Protein AF-A0A662AXI5-F1 (afdb_monomer)

pLDDT: mean 89.94, std 13.71, range [33.78, 98.81]

Radius of gyration: 18.68 Å; Cα contacts (8 Å, |Δi|>4): 159; chains: 1; bounding box: 48×39×50 Å

Secondary structure (DSSP, 8-state):
-------HHHHHHHHHHHTTT----HHHHHHHHHTTT-HHHHHHHHHHHHHHTSTT--HHHHHHHHHIIIIISHHHHTTSTTHHHHHHHHHHHHHHHHHH---HHHHHHHHHHHHHHHHHHTTSSS--HHHHHHHHHHHHHHHHH-HHHHHHHHHHHHHHHHHHTTSHHHHHHHHHHHHHHHHHHHHHHHHH-

Structure (mmCIF, N/CA/C/O backbone):
data_AF-A0A662AXI5-F1
#
_entry.id   AF-A0A662AXI5-F1
#
loop_
_atom_site.group_PDB
_atom_site.id
_atom_site.type_symbol
_atom_site.label_atom_id
_atom_site.label_alt_id
_atom_site.label_comp_id
_atom_site.label_asym_id
_atom_site.label_entity_id
_atom_site.label_seq_id
_atom_site.pdbx_PDB_ins_code
_atom_site.Cartn_x
_atom_site.Cartn_y
_atom_site.Cartn_z
_atom_site.occupancy
_atom_site.B_iso_or_equiv
_atom_site.auth_seq_id
_atom_site.auth_comp_id
_atom_site.auth_asym_id
_atom_site.auth_atom_id
_atom_site.pdbx_PDB_model_num
ATOM 1 N N . MET A 1 1 ? -23.409 -13.745 -30.983 1.00 33.78 1 MET A N 1
ATOM 2 C CA . MET A 1 1 ? -23.451 -12.860 -29.804 1.00 33.78 1 MET A CA 1
ATOM 3 C C . MET A 1 1 ? -24.099 -13.675 -28.702 1.00 33.78 1 MET A C 1
ATOM 5 O O . MET A 1 1 ? -25.314 -13.771 -28.669 1.00 33.78 1 MET A O 1
ATOM 9 N N . GLU A 1 2 ? -23.293 -14.410 -27.938 1.00 38.22 2 GLU A N 1
ATOM 10 C CA . GLU A 1 2 ? -23.789 -15.257 -26.848 1.00 38.22 2 GLU A CA 1
ATOM 11 C C . GLU A 1 2 ? -23.819 -14.424 -25.569 1.00 38.22 2 GLU A C 1
ATOM 13 O O . GLU A 1 2 ? -22.777 -14.070 -25.016 1.00 38.22 2 GLU A O 1
ATOM 18 N N . GLU A 1 3 ? -25.021 -14.072 -25.121 1.00 44.84 3 GLU A N 1
ATOM 19 C CA . GLU A 1 3 ? -25.231 -13.515 -23.790 1.00 44.84 3 GLU A CA 1
ATOM 20 C C . GLU A 1 3 ? -24.922 -14.604 -22.756 1.00 44.84 3 GLU A C 1
ATOM 22 O O . GLU A 1 3 ? -25.656 -15.584 -22.613 1.00 44.84 3 GLU A O 1
ATOM 27 N N . LYS A 1 4 ? -23.810 -14.449 -22.027 1.00 45.69 4 LYS A N 1
ATOM 28 C CA . LYS A 1 4 ? -23.540 -15.237 -20.820 1.00 45.69 4 LYS A CA 1
ATOM 29 C C . LYS A 1 4 ? -24.599 -14.885 -19.775 1.00 45.69 4 LYS A C 1
ATOM 31 O O . LYS A 1 4 ? -24.450 -13.913 -19.040 1.00 45.69 4 LYS A O 1
ATOM 36 N N . PHE A 1 5 ? -25.654 -15.690 -19.700 1.00 47.41 5 PHE A N 1
ATOM 37 C CA . PHE A 1 5 ? -26.595 -15.688 -18.584 1.00 47.41 5 PHE A CA 1
ATOM 38 C C . PHE A 1 5 ? -25.860 -16.106 -17.304 1.00 47.41 5 PHE A C 1
ATOM 40 O O . PHE A 1 5 ? -25.767 -17.288 -16.972 1.00 47.41 5 PHE A O 1
ATOM 47 N N . VAL A 1 6 ? -25.316 -15.134 -16.573 1.00 53.47 6 VAL A N 1
ATOM 48 C CA . VAL A 1 6 ? -24.870 -15.349 -15.195 1.00 53.47 6 VAL A CA 1
ATOM 49 C C . VAL A 1 6 ? -26.131 -15.376 -14.336 1.00 53.47 6 VAL A C 1
ATOM 51 O O . VAL A 1 6 ? -26.797 -14.365 -14.127 1.00 53.47 6 VAL A O 1
ATOM 54 N N . SER A 1 7 ? -26.538 -16.578 -13.934 1.00 65.69 7 SER A N 1
ATOM 55 C CA . SER A 1 7 ? -27.744 -16.777 -13.135 1.00 65.69 7 SER A CA 1
ATOM 56 C C . SER A 1 7 ? -27.574 -16.139 -11.754 1.00 65.69 7 SER A C 1
ATOM 58 O O . SER A 1 7 ? -26.663 -16.505 -11.014 1.00 65.69 7 SER A O 1
ATOM 60 N N . LYS A 1 8 ? -28.499 -15.254 -11.360 1.00 62.44 8 LYS A N 1
ATOM 61 C CA . LYS A 1 8 ? -28.566 -14.672 -10.003 1.00 62.44 8 LYS A CA 1
ATOM 62 C C . LYS A 1 8 ? -28.616 -15.735 -8.897 1.00 62.44 8 LYS A C 1
ATOM 64 O O . LYS A 1 8 ? -28.183 -15.483 -7.780 1.00 62.44 8 LYS A O 1
ATOM 69 N N . ALA A 1 9 ? -29.117 -16.933 -9.208 1.00 56.56 9 ALA A N 1
ATOM 70 C CA . ALA A 1 9 ? -29.112 -18.065 -8.285 1.00 56.56 9 ALA A CA 1
ATOM 71 C C . ALA A 1 9 ? -27.702 -18.650 -8.080 1.00 56.56 9 ALA A C 1
ATOM 73 O O . ALA A 1 9 ? -27.385 -19.119 -6.992 1.00 56.56 9 ALA A O 1
ATOM 74 N N . LEU A 1 10 ? -26.837 -18.595 -9.100 1.00 54.72 10 LEU A N 1
ATOM 75 C CA . LEU A 1 10 ? -25.433 -18.993 -8.987 1.00 54.72 10 LEU A CA 1
ATOM 76 C C . LEU A 1 10 ? -24.642 -17.969 -8.165 1.00 54.72 10 LEU A C 1
ATOM 78 O O . LEU A 1 10 ? -23.849 -18.364 -7.319 1.00 54.72 10 LEU A O 1
ATOM 82 N N . GLU A 1 11 ? -24.901 -16.674 -8.356 1.00 64.56 11 GLU A N 1
ATOM 83 C CA . GLU A 1 11 ? -24.311 -15.605 -7.536 1.00 64.56 11 GLU A CA 1
ATOM 84 C C . GLU A 1 11 ? -24.744 -15.703 -6.068 1.00 64.56 11 GLU A C 1
ATOM 86 O O . GLU A 1 11 ? -23.902 -15.597 -5.179 1.00 64.56 11 GLU A O 1
ATOM 91 N N . ALA A 1 12 ? -26.027 -15.975 -5.807 1.00 60.16 12 ALA A N 1
ATOM 92 C CA . ALA A 1 12 ? -26.544 -16.179 -4.454 1.00 60.16 12 ALA A CA 1
ATOM 93 C C . ALA A 1 12 ? -25.927 -17.417 -3.779 1.00 60.16 12 ALA A C 1
ATOM 95 O O . ALA A 1 12 ? -25.459 -17.324 -2.648 1.00 60.16 12 ALA A O 1
ATOM 96 N N . ASN A 1 13 ? -25.830 -18.546 -4.490 1.00 56.81 13 ASN A N 1
ATOM 97 C CA . ASN A 1 13 ? -25.201 -19.765 -3.968 1.00 56.81 13 ASN A CA 1
ATOM 98 C C . ASN A 1 13 ? -23.690 -19.594 -3.729 1.00 56.81 13 ASN A C 1
ATOM 100 O O . ASN A 1 13 ? -23.159 -20.088 -2.731 1.00 56.81 13 ASN A O 1
ATOM 104 N N . LEU A 1 14 ? -22.989 -18.883 -4.620 1.00 57.69 14 LEU A N 1
ATOM 105 C CA . LEU A 1 14 ? -21.576 -18.537 -4.441 1.00 57.69 14 LEU A CA 1
ATOM 106 C C . LEU A 1 14 ? -21.378 -17.609 -3.244 1.00 57.69 14 LEU A C 1
ATOM 108 O O . LEU A 1 14 ? -20.436 -17.817 -2.491 1.00 57.69 14 LEU A O 1
ATOM 112 N N . ALA A 1 15 ? -22.262 -16.630 -3.037 1.00 59.69 15 ALA A N 1
ATOM 113 C CA . ALA A 1 15 ? -22.234 -15.757 -1.868 1.00 59.69 15 ALA A CA 1
ATOM 114 C C . ALA A 1 15 ? -22.511 -16.526 -0.563 1.00 59.69 15 ALA A C 1
ATOM 116 O O . ALA A 1 15 ? -21.830 -16.302 0.430 1.00 59.69 15 ALA A O 1
ATOM 117 N N . GLU A 1 16 ? -23.451 -17.472 -0.556 1.00 52.44 16 GLU A N 1
ATOM 118 C CA . GLU A 1 16 ? -23.852 -18.210 0.652 1.00 52.44 16 GLU A CA 1
ATOM 119 C C . GLU A 1 16 ? -22.825 -19.280 1.084 1.00 52.44 16 GLU A C 1
ATOM 121 O O . GLU A 1 16 ? -22.672 -19.569 2.273 1.00 52.44 16 GLU A O 1
ATOM 126 N N . THR A 1 17 ? -22.053 -19.823 0.136 1.00 52.94 17 THR A N 1
ATOM 127 C CA . THR A 1 17 ? -20.929 -20.747 0.400 1.00 52.94 17 THR A CA 1
ATOM 128 C C . THR A 1 17 ? -19.576 -20.052 0.611 1.00 52.94 17 THR A C 1
ATOM 130 O O . THR A 1 17 ? -18.668 -20.670 1.164 1.00 52.94 17 THR A O 1
ATOM 133 N N . ARG A 1 18 ? -19.444 -18.764 0.252 1.00 53.94 18 ARG A N 1
ATOM 134 C CA . ARG A 1 18 ? -18.191 -17.978 0.306 1.00 53.94 18 ARG A CA 1
ATOM 135 C C . ARG A 1 18 ? -17.634 -17.762 1.717 1.00 53.94 18 ARG A C 1
ATOM 137 O O . ARG A 1 18 ? -16.427 -17.631 1.882 1.00 53.94 18 ARG A O 1
ATOM 144 N N . TYR A 1 19 ? -18.495 -17.711 2.735 1.00 53.28 19 TYR A N 1
ATOM 145 C CA . TYR A 1 19 ? -18.127 -17.182 4.058 1.00 53.28 19 TYR A CA 1
ATOM 146 C C . TYR A 1 19 ? -17.837 -18.232 5.140 1.00 53.28 19 TYR A C 1
ATOM 148 O O . TYR A 1 19 ? -17.397 -17.858 6.224 1.00 53.28 19 TYR A O 1
ATOM 156 N N . LYS A 1 20 ? -18.089 -19.528 4.907 1.00 55.19 20 LYS A N 1
ATOM 157 C CA . LYS A 1 20 ? -18.167 -20.498 6.020 1.00 55.19 20 LYS A CA 1
ATOM 158 C C . LYS A 1 20 ? -16.833 -20.926 6.648 1.00 55.19 20 LYS A C 1
ATOM 160 O O . LYS A 1 20 ? -16.881 -21.431 7.761 1.00 55.19 20 LYS A O 1
ATOM 165 N N . ASP A 1 21 ? -15.679 -20.642 6.035 1.00 66.19 21 ASP A N 1
ATOM 166 C CA . ASP A 1 21 ? -14.367 -21.080 6.558 1.00 66.19 21 ASP A CA 1
ATOM 167 C C . ASP A 1 21 ? -13.253 -20.009 6.523 1.00 66.19 21 ASP A C 1
ATOM 169 O O . ASP A 1 21 ? -12.073 -20.326 6.695 1.00 66.19 21 ASP A O 1
ATOM 173 N N . ILE A 1 22 ? -13.587 -18.727 6.323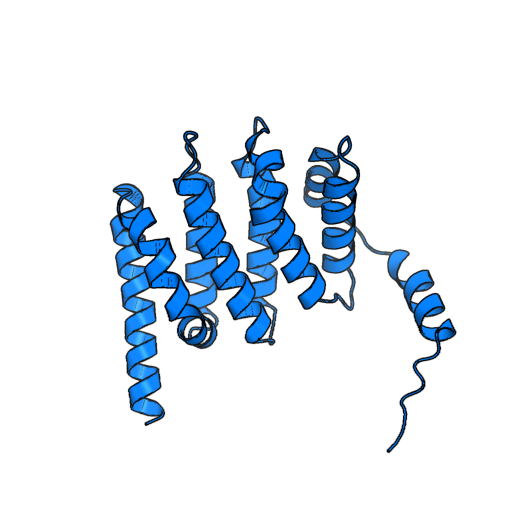 1.00 78.94 22 ILE A N 1
ATOM 174 C CA . ILE A 1 22 ? -12.576 -17.655 6.290 1.00 78.94 22 ILE A CA 1
ATOM 175 C C . ILE A 1 22 ? -12.050 -17.403 7.712 1.00 78.94 22 ILE A C 1
ATOM 177 O O . ILE A 1 22 ? -12.735 -16.825 8.557 1.00 78.94 22 ILE A O 1
ATOM 181 N N . LYS A 1 23 ? -10.812 -17.827 7.984 1.00 87.56 23 LYS A N 1
ATOM 182 C CA . LYS A 1 23 ? -10.124 -17.557 9.254 1.00 87.56 23 LYS A CA 1
ATOM 183 C C . LYS A 1 23 ? -9.411 -16.213 9.188 1.00 87.56 23 LYS A C 1
ATOM 185 O O . LYS A 1 23 ? -8.366 -16.105 8.558 1.00 87.56 23 LYS A O 1
ATOM 190 N N . ILE A 1 24 ? -9.953 -15.213 9.878 1.00 93.31 24 ILE A N 1
ATOM 191 C CA . ILE A 1 24 ? -9.325 -13.894 10.000 1.00 93.31 24 ILE A CA 1
ATOM 192 C C . ILE A 1 24 ? -8.253 -13.944 11.105 1.00 93.31 24 ILE A C 1
ATOM 194 O O . ILE A 1 24 ? -8.582 -14.266 12.251 1.00 93.31 24 ILE A O 1
ATOM 198 N N . PRO A 1 25 ? -6.980 -13.623 10.803 1.00 95.50 25 PRO A N 1
ATOM 199 C CA . PRO A 1 25 ? -5.929 -13.512 11.811 1.00 95.50 25 PRO A CA 1
ATOM 200 C C . PRO A 1 25 ? -6.265 -12.488 12.915 1.00 95.50 25 PRO A C 1
ATOM 202 O O . PRO A 1 25 ? -6.893 -11.466 12.623 1.00 95.50 25 PRO A O 1
ATOM 205 N N . PRO A 1 26 ? -5.810 -12.692 14.170 1.00 96.06 26 PRO A N 1
ATOM 206 C CA . PRO A 1 26 ? -6.111 -11.782 15.280 1.00 96.06 26 PRO A CA 1
ATOM 207 C C . PRO A 1 26 ? -5.723 -10.319 15.028 1.00 96.06 26 PRO A C 1
ATOM 209 O O . PRO A 1 26 ? -6.467 -9.422 15.414 1.00 96.06 26 PRO A O 1
ATOM 212 N N . GLU A 1 27 ? -4.600 -10.070 14.349 1.00 96.31 27 GLU A N 1
ATOM 213 C CA . GLU A 1 27 ? -4.142 -8.714 14.009 1.00 96.31 27 GLU A CA 1
ATOM 214 C C . GLU A 1 27 ? -5.120 -7.985 13.072 1.00 96.31 27 GLU A C 1
ATOM 216 O O . GLU A 1 27 ? -5.457 -6.823 13.289 1.00 96.31 27 GLU A O 1
ATOM 221 N N . HIS A 1 28 ? -5.670 -8.691 12.082 1.00 97.69 28 HIS A N 1
ATOM 222 C CA . HIS A 1 28 ? -6.660 -8.140 11.162 1.00 97.69 28 HIS A CA 1
ATOM 223 C C . HIS A 1 28 ? -7.995 -7.913 11.865 1.00 97.69 28 HIS A C 1
ATOM 225 O O . HIS A 1 28 ? -8.647 -6.891 11.658 1.00 97.69 28 HIS A O 1
ATOM 231 N N . GLN A 1 29 ? -8.381 -8.821 12.764 1.00 97.44 29 GLN A N 1
ATOM 232 C CA . GLN A 1 29 ? -9.574 -8.626 13.578 1.00 97.44 29 GLN A CA 1
ATOM 233 C C . GLN A 1 29 ? -9.437 -7.412 14.509 1.00 97.44 29 GLN A C 1
ATOM 235 O O . GLN A 1 29 ? -10.404 -6.669 14.693 1.00 97.44 29 GLN A O 1
ATOM 240 N N . ALA A 1 30 ? -8.248 -7.186 15.076 1.00 97.62 30 ALA A N 1
ATOM 241 C CA . ALA A 1 30 ? -7.953 -6.001 15.873 1.00 97.62 30 ALA A CA 1
ATOM 242 C C . ALA A 1 30 ? -8.079 -4.721 15.035 1.00 97.62 30 ALA A C 1
ATOM 244 O O . ALA A 1 30 ? -8.751 -3.788 15.473 1.00 97.62 30 ALA A O 1
ATOM 245 N N . PHE A 1 31 ? -7.547 -4.712 13.807 1.00 98.31 31 PHE A N 1
ATOM 246 C CA . PHE A 1 31 ? -7.697 -3.588 12.879 1.00 98.31 31 PHE A CA 1
ATOM 247 C C . PHE A 1 31 ? -9.168 -3.268 12.564 1.00 98.31 31 PHE A C 1
ATOM 249 O O . PHE A 1 31 ? -9.576 -2.111 12.660 1.00 98.31 31 PHE A O 1
ATOM 256 N N . ILE A 1 32 ? -9.997 -4.282 12.268 1.00 98.06 32 ILE A N 1
ATOM 257 C CA . ILE A 1 32 ? -11.448 -4.096 12.056 1.00 98.06 32 ILE A CA 1
ATOM 258 C C . ILE A 1 32 ? -12.089 -3.431 13.281 1.00 98.06 32 ILE A C 1
ATOM 260 O O . ILE A 1 32 ? -12.925 -2.535 13.157 1.00 98.06 32 ILE A O 1
ATOM 264 N N . ASN A 1 33 ? -11.698 -3.863 14.480 1.00 98.00 33 ASN A N 1
ATOM 265 C CA . ASN A 1 33 ? -12.302 -3.403 15.724 1.00 98.00 33 ASN A CA 1
ATOM 266 C C . ASN A 1 33 ? -11.973 -1.944 16.072 1.00 98.00 33 ASN A C 1
ATOM 268 O O . ASN A 1 33 ? -12.742 -1.346 16.829 1.00 98.00 33 ASN A O 1
ATOM 272 N N . LEU A 1 34 ? -10.913 -1.353 15.501 1.00 98.06 34 LEU A N 1
ATOM 273 C CA . LEU A 1 34 ? -10.573 0.064 15.702 1.00 98.06 34 LEU A CA 1
ATOM 274 C C . LEU A 1 34 ? -11.759 0.971 15.357 1.00 98.06 34 LEU A C 1
ATOM 276 O O . LEU A 1 34 ? -12.103 1.883 16.106 1.00 98.06 34 LEU A O 1
ATOM 280 N N . SER A 1 35 ? -12.446 0.673 14.256 1.00 97.81 35 SER A N 1
ATOM 281 C CA . SER A 1 35 ? -13.542 1.484 13.733 1.00 97.81 35 SER A CA 1
ATOM 282 C C . SER A 1 35 ? -14.927 1.028 14.189 1.00 97.81 35 SER A C 1
ATOM 284 O O . SER A 1 35 ? -15.914 1.547 13.684 1.00 97.81 35 SER A O 1
ATOM 286 N N . LYS A 1 36 ? -15.059 0.128 15.178 1.00 97.00 36 LYS A N 1
ATOM 287 C CA . LYS A 1 36 ? -16.33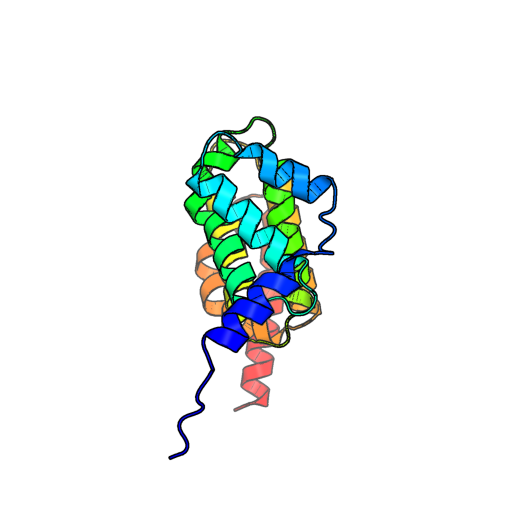8 -0.510 15.578 1.00 97.00 36 LYS A CA 1
ATOM 288 C C . LYS A 1 36 ? -17.510 0.454 15.835 1.00 97.00 36 LYS A C 1
ATOM 290 O O . LYS A 1 36 ? -18.665 0.077 15.665 1.00 97.00 36 LYS A O 1
ATOM 295 N N . LYS A 1 37 ? -17.234 1.693 16.255 1.00 97.00 37 LYS A N 1
ATOM 296 C CA . LYS A 1 37 ? -18.254 2.735 16.493 1.00 97.00 37 LYS A CA 1
ATOM 297 C C . LYS A 1 37 ? -18.682 3.495 15.223 1.00 97.00 37 LYS A C 1
ATOM 299 O O . LYS A 1 37 ? -19.676 4.211 15.256 1.00 97.00 37 LYS A O 1
ATOM 304 N N . TYR A 1 38 ? -17.962 3.330 14.116 1.00 97.44 38 TYR A N 1
ATOM 305 C CA . TYR A 1 38 ? -18.147 4.021 12.841 1.00 97.44 38 TYR A CA 1
ATOM 306 C C . TYR A 1 38 ? -18.592 3.026 11.771 1.00 97.44 38 TYR A C 1
ATOM 308 O O . TYR A 1 38 ? -17.767 2.418 11.095 1.00 97.44 38 TYR A O 1
ATOM 316 N N . TYR A 1 39 ? -19.909 2.875 11.599 1.00 97.06 39 TYR A N 1
ATOM 317 C CA . TYR A 1 39 ? -20.496 1.851 10.726 1.00 97.06 39 TYR A CA 1
ATOM 318 C C . TYR A 1 39 ? -19.866 1.794 9.322 1.00 97.06 39 TYR A C 1
ATOM 320 O O . TYR A 1 39 ? -19.501 0.716 8.867 1.00 97.06 39 TYR A O 1
ATOM 328 N N . GLY A 1 40 ? -19.698 2.940 8.650 1.00 97.94 40 GLY A N 1
ATOM 329 C CA . GLY A 1 40 ? -19.148 2.985 7.289 1.00 97.94 40 GLY A CA 1
ATOM 330 C C . GLY A 1 40 ? -17.700 2.492 7.197 1.00 97.94 40 GLY A C 1
ATOM 331 O O . GLY A 1 40 ? -17.397 1.642 6.364 1.00 97.94 40 GLY A O 1
ATOM 332 N N . ILE A 1 41 ? -16.830 2.980 8.084 1.00 98.31 41 ILE A N 1
ATOM 333 C CA . ILE A 1 41 ? -15.401 2.624 8.119 1.00 98.31 41 ILE A CA 1
ATOM 334 C C . ILE A 1 41 ? -15.229 1.172 8.578 1.00 98.31 41 ILE A C 1
ATOM 336 O O . ILE A 1 41 ? -14.447 0.418 8.005 1.00 98.31 41 ILE A O 1
ATOM 340 N N . ASN A 1 42 ? -16.002 0.747 9.580 1.00 98.62 42 ASN A N 1
ATOM 341 C CA . ASN A 1 42 ? -15.975 -0.628 10.070 1.00 98.62 42 ASN A CA 1
ATOM 342 C C . ASN A 1 42 ? -16.419 -1.624 9.012 1.00 98.62 42 ASN A C 1
ATOM 344 O O . ASN A 1 42 ? -15.730 -2.617 8.796 1.00 98.62 42 ASN A O 1
ATOM 348 N N . LYS A 1 43 ? -17.527 -1.337 8.323 1.00 98.19 43 LYS A N 1
ATOM 349 C CA . LYS A 1 43 ? -17.995 -2.170 7.220 1.00 98.19 43 LYS A CA 1
ATOM 350 C C . LYS A 1 43 ? -16.928 -2.274 6.133 1.00 98.19 43 LYS A C 1
ATOM 352 O O . LYS A 1 43 ? -16.635 -3.376 5.689 1.00 98.19 43 LYS A O 1
ATOM 357 N N . ARG A 1 44 ? -16.299 -1.155 5.763 1.00 98.50 44 ARG A N 1
ATOM 358 C CA . ARG A 1 44 ? -15.218 -1.138 4.775 1.00 98.50 44 ARG A CA 1
ATOM 359 C C . ARG A 1 44 ? -14.042 -2.027 5.175 1.00 98.50 44 ARG A C 1
ATOM 361 O O . ARG A 1 44 ? -13.640 -2.891 4.403 1.00 98.50 44 ARG A O 1
ATOM 368 N N . ALA A 1 45 ? -13.517 -1.834 6.385 1.00 98.50 45 ALA A N 1
ATOM 369 C CA . ALA A 1 45 ? -12.404 -2.622 6.907 1.00 98.50 45 ALA A CA 1
ATOM 370 C C . ALA A 1 45 ? -12.753 -4.118 6.972 1.00 98.50 45 ALA A C 1
ATOM 372 O O . ALA A 1 45 ? -11.951 -4.959 6.571 1.00 98.50 45 ALA A O 1
ATOM 373 N N . ASN A 1 46 ? -13.964 -4.441 7.431 1.00 98.12 46 ASN A N 1
ATOM 374 C CA . ASN A 1 46 ? -14.467 -5.805 7.519 1.00 98.12 46 ASN A CA 1
ATOM 375 C C . ASN A 1 46 ? -14.580 -6.470 6.141 1.00 98.12 46 ASN A C 1
ATOM 377 O O . ASN A 1 46 ? -14.001 -7.533 5.929 1.00 98.12 46 ASN A O 1
ATOM 381 N N . ASP A 1 47 ? -15.285 -5.838 5.203 1.00 97.88 47 ASP A N 1
ATOM 382 C CA . ASP A 1 47 ? -15.524 -6.388 3.867 1.00 97.88 47 ASP A CA 1
ATOM 383 C C . ASP A 1 47 ? -14.198 -6.546 3.102 1.00 97.88 47 ASP A C 1
ATOM 385 O O . ASP A 1 47 ? -13.966 -7.574 2.465 1.00 97.88 47 ASP A O 1
ATOM 389 N N . CYS A 1 48 ? -13.286 -5.576 3.240 1.00 98.50 48 CYS A N 1
ATOM 390 C CA . CYS A 1 48 ? -11.940 -5.630 2.675 1.00 98.50 48 CYS A CA 1
ATOM 391 C C . CYS A 1 48 ? -11.133 -6.826 3.201 1.00 98.50 48 CYS A C 1
ATOM 393 O O . CYS A 1 48 ? -10.552 -7.570 2.413 1.00 98.50 48 CYS A O 1
ATOM 395 N N . ILE A 1 49 ? -11.084 -7.023 4.523 1.00 98.19 49 ILE A N 1
ATOM 396 C CA . ILE A 1 49 ? -10.301 -8.104 5.139 1.00 98.19 49 ILE A CA 1
ATOM 397 C C . ILE A 1 49 ? -10.912 -9.469 4.829 1.00 98.19 49 ILE A C 1
ATOM 399 O O . ILE A 1 49 ? -10.179 -10.402 4.507 1.00 98.19 49 ILE A O 1
ATOM 403 N N . ILE A 1 50 ? -12.238 -9.600 4.881 1.00 96.50 50 ILE A N 1
ATOM 404 C CA . ILE A 1 50 ? -12.905 -10.857 4.530 1.00 96.50 50 ILE A CA 1
ATOM 405 C C . ILE A 1 50 ? -12.612 -11.229 3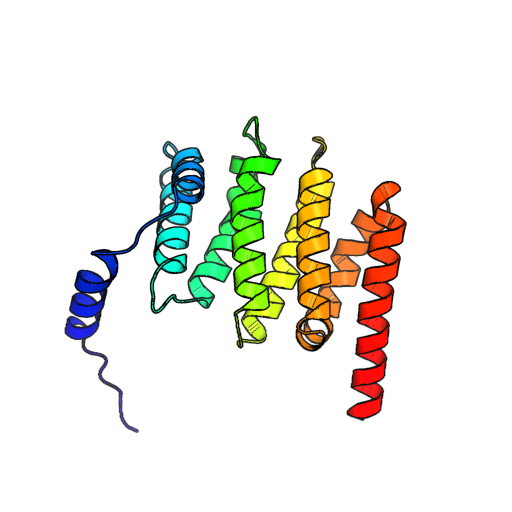.072 1.00 96.50 50 ILE A C 1
ATOM 407 O O . ILE A 1 50 ? -12.239 -12.371 2.808 1.00 96.50 50 ILE A O 1
ATOM 411 N N . GLU A 1 51 ? -12.722 -10.282 2.133 1.00 97.31 51 GLU A N 1
ATOM 412 C CA . GLU A 1 51 ? -12.410 -10.558 0.727 1.00 97.31 51 GLU A CA 1
ATOM 413 C C . GLU A 1 51 ? -10.913 -10.834 0.516 1.00 97.31 51 GLU A C 1
ATOM 415 O O . GLU A 1 51 ? -10.580 -11.683 -0.308 1.00 97.31 51 GLU A O 1
ATOM 420 N N . PHE A 1 52 ? -10.003 -10.192 1.262 1.00 97.38 52 PHE A N 1
ATOM 421 C CA . PHE A 1 52 ? -8.562 -10.481 1.196 1.00 97.38 52 PHE A CA 1
ATOM 422 C C . PHE A 1 52 ? -8.257 -11.947 1.549 1.00 97.38 52 PHE A C 1
ATOM 424 O O . PHE A 1 52 ? -7.500 -12.601 0.840 1.00 97.38 52 PHE A O 1
ATOM 431 N N . HIS A 1 53 ? -8.881 -12.488 2.603 1.00 95.69 53 HIS A N 1
ATOM 432 C CA . HIS A 1 53 ? -8.673 -13.881 3.039 1.00 95.69 53 HIS A CA 1
ATOM 433 C C . HIS A 1 53 ? -9.490 -14.912 2.252 1.00 95.69 53 HIS A C 1
ATOM 435 O O . HIS A 1 53 ? -9.380 -16.114 2.503 1.00 95.69 53 HIS A O 1
ATOM 441 N N . HIS A 1 54 ? -10.324 -14.480 1.306 1.00 92.25 54 HIS A N 1
ATOM 442 C CA . HIS A 1 54 ? -11.120 -15.399 0.507 1.00 92.25 54 HIS A CA 1
ATOM 443 C C . HIS A 1 54 ? -10.230 -16.189 -0.484 1.00 92.25 54 HIS A C 1
ATOM 445 O O . HIS A 1 54 ? -9.437 -15.577 -1.201 1.00 92.25 54 HIS A O 1
ATOM 451 N N . PRO A 1 55 ? -10.382 -17.527 -0.626 1.00 89.38 55 PRO A N 1
ATOM 452 C CA . PRO A 1 55 ? -9.543 -18.340 -1.524 1.00 89.38 55 PRO A CA 1
ATOM 453 C C . PRO A 1 55 ? -9.546 -17.885 -2.989 1.00 89.38 55 PRO A C 1
ATOM 455 O O . PRO A 1 55 ? -8.559 -18.036 -3.702 1.00 89.38 55 PRO A O 1
ATOM 458 N N . PHE A 1 56 ? -10.659 -17.299 -3.431 1.00 89.38 56 PHE A N 1
ATOM 459 C CA . PHE A 1 56 ? -10.806 -16.679 -4.748 1.00 89.3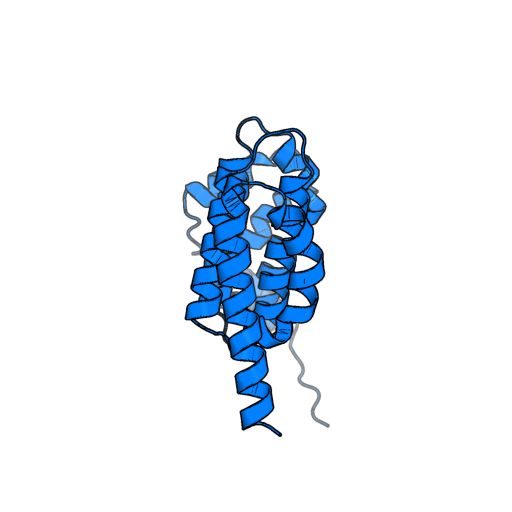8 56 PHE A CA 1
ATOM 460 C C . PHE A 1 56 ? -11.036 -15.177 -4.579 1.00 89.38 56 PHE A C 1
ATOM 462 O O . PHE A 1 56 ? -12.099 -14.662 -4.936 1.00 89.38 56 PHE A O 1
ATOM 469 N N . SER A 1 57 ? -10.097 -14.515 -3.899 1.00 92.50 57 SER A N 1
ATOM 470 C CA . SER A 1 57 ? -10.161 -13.091 -3.573 1.00 92.50 57 SER A CA 1
ATOM 471 C C . SER A 1 57 ? -10.268 -12.227 -4.829 1.00 92.50 57 SER A C 1
ATOM 473 O O . SER A 1 57 ? -9.482 -12.355 -5.775 1.00 92.50 57 SER A O 1
ATOM 475 N N . ASN A 1 58 ? -11.219 -11.297 -4.831 1.00 96.38 58 ASN A N 1
ATOM 476 C CA . ASN A 1 58 ? -11.278 -10.215 -5.797 1.00 96.38 58 ASN A CA 1
ATOM 477 C C . ASN A 1 58 ? -10.216 -9.158 -5.458 1.00 96.38 58 ASN A C 1
ATOM 479 O O . ASN A 1 58 ? -10.502 -8.146 -4.817 1.00 96.38 58 ASN A O 1
ATOM 483 N N . LYS A 1 59 ? -8.988 -9.375 -5.945 1.00 96.69 59 LYS A N 1
ATOM 484 C CA . LYS A 1 59 ? -7.842 -8.478 -5.714 1.00 96.69 59 LYS A CA 1
ATOM 485 C C . LYS A 1 59 ? -8.141 -7.020 -6.074 1.00 96.69 59 LYS A C 1
ATOM 487 O O . LYS A 1 59 ? -7.686 -6.129 -5.371 1.00 96.69 59 LYS A O 1
ATOM 492 N N . LYS A 1 60 ? -8.937 -6.766 -7.122 1.00 97.75 60 LYS A N 1
ATOM 493 C CA . LYS A 1 60 ? -9.318 -5.401 -7.513 1.00 97.75 60 LYS A CA 1
ATOM 494 C C . LYS A 1 60 ? -10.136 -4.714 -6.422 1.00 97.75 60 LYS A C 1
ATOM 496 O O . LYS A 1 60 ? -9.786 -3.610 -6.024 1.00 97.75 60 LYS A O 1
ATOM 501 N N . PHE A 1 61 ? -11.186 -5.377 -5.938 1.00 98.25 61 PHE A N 1
ATOM 502 C CA . PHE A 1 61 ? -12.010 -4.852 -4.850 1.00 98.25 61 PHE A CA 1
ATOM 503 C C . PHE A 1 61 ? -11.161 -4.575 -3.607 1.00 98.25 61 PHE A C 1
ATOM 505 O O . PHE A 1 61 ? -11.226 -3.490 -3.042 1.00 98.25 61 PHE A O 1
ATOM 512 N N . VAL A 1 62 ? -10.306 -5.525 -3.226 1.00 98.50 62 VAL A N 1
ATOM 513 C CA . VAL A 1 62 ? -9.444 -5.372 -2.051 1.00 98.50 62 VAL A CA 1
ATOM 514 C C . VAL A 1 62 ? -8.482 -4.192 -2.214 1.00 98.50 62 VAL A C 1
ATOM 516 O O . VAL A 1 62 ? -8.360 -3.378 -1.305 1.00 98.50 62 VAL A O 1
ATOM 519 N N . THR A 1 63 ? -7.838 -4.035 -3.375 1.00 98.69 63 THR A N 1
ATOM 520 C CA . THR A 1 63 ? -6.975 -2.876 -3.655 1.00 98.69 63 THR A CA 1
ATOM 521 C C . THR A 1 63 ? -7.745 -1.553 -3.577 1.00 98.69 63 THR A C 1
ATOM 523 O O . THR A 1 63 ? -7.238 -0.583 -3.010 1.00 98.69 63 THR A O 1
ATOM 526 N N . GLU A 1 64 ? -8.961 -1.494 -4.125 1.00 98.69 64 GLU A N 1
ATOM 527 C CA . GLU A 1 64 ? -9.813 -0.299 -4.080 1.00 98.69 64 GLU A CA 1
ATOM 528 C C . GLU A 1 64 ? -10.227 0.046 -2.641 1.00 98.69 64 GLU A C 1
ATOM 530 O O . GLU A 1 64 ? -10.161 1.212 -2.243 1.00 98.69 64 GLU A O 1
ATOM 535 N N . GLU A 1 65 ? -10.572 -0.952 -1.825 1.00 98.75 65 GLU A N 1
ATOM 536 C CA . GLU A 1 65 ? -10.934 -0.723 -0.427 1.00 98.75 65 GLU A CA 1
ATOM 537 C C . GLU A 1 65 ? -9.738 -0.368 0.455 1.00 98.75 65 GLU A C 1
ATOM 539 O O . GLU A 1 65 ? -9.840 0.565 1.250 1.00 98.75 65 GLU A O 1
ATOM 544 N N . LEU A 1 66 ? -8.576 -1.004 0.275 1.00 98.81 66 LEU A N 1
ATOM 545 C CA . LEU A 1 66 ? -7.346 -0.599 0.965 1.00 98.81 66 LEU A CA 1
ATOM 546 C C . LEU A 1 66 ? -6.961 0.838 0.615 1.00 98.81 66 LEU A C 1
ATOM 548 O O . LEU A 1 66 ? -6.524 1.598 1.478 1.00 98.81 66 LEU A O 1
ATOM 552 N N . ARG A 1 67 ? -7.166 1.248 -0.638 1.00 98.75 67 ARG A N 1
ATOM 553 C CA . ARG A 1 67 ? -6.966 2.637 -1.044 1.00 98.75 67 ARG A CA 1
ATOM 554 C C . ARG A 1 67 ? -7.919 3.588 -0.320 1.00 98.75 67 ARG A C 1
ATOM 556 O O . ARG A 1 67 ? -7.473 4.632 0.157 1.00 98.75 67 ARG A O 1
ATOM 563 N N . ASN A 1 68 ? -9.203 3.249 -0.236 1.00 98.69 68 ASN A N 1
ATOM 564 C CA . ASN A 1 68 ? -10.178 4.045 0.509 1.00 98.69 68 ASN A CA 1
ATOM 565 C C . ASN A 1 68 ? -9.795 4.137 1.994 1.00 98.69 68 ASN A C 1
ATOM 567 O O . ASN A 1 68 ? -9.815 5.226 2.557 1.00 98.69 68 ASN A O 1
ATOM 571 N N . ILE A 1 69 ? -9.360 3.033 2.603 1.00 98.69 69 ILE A N 1
ATOM 572 C CA . ILE A 1 69 ? -8.880 2.998 3.990 1.00 98.69 69 ILE A CA 1
ATOM 573 C C . ILE A 1 69 ? -7.698 3.960 4.185 1.00 98.69 69 ILE A C 1
ATOM 575 O O . ILE A 1 69 ? -7.733 4.813 5.069 1.00 98.69 69 ILE A O 1
ATOM 579 N N . LEU A 1 70 ? -6.671 3.860 3.335 1.00 98.62 70 LEU A N 1
ATOM 580 C CA . LEU A 1 70 ? -5.436 4.637 3.471 1.00 98.62 70 LEU A CA 1
ATOM 581 C C . LEU A 1 70 ? -5.608 6.127 3.160 1.00 98.62 70 LEU A C 1
ATOM 583 O O . LEU A 1 70 ? -4.847 6.937 3.678 1.00 98.62 70 LEU A O 1
ATOM 587 N N . LEU A 1 71 ? -6.556 6.513 2.300 1.00 98.44 71 LEU A N 1
ATOM 588 C CA . LEU A 1 71 ? -6.656 7.899 1.821 1.00 98.44 71 LEU A CA 1
ATOM 589 C C . LEU A 1 71 ? -7.964 8.597 2.179 1.00 98.44 71 LEU A C 1
ATOM 591 O O . LEU A 1 71 ? -7.938 9.773 2.544 1.00 98.44 71 LEU A O 1
ATOM 595 N N . THR A 1 72 ? -9.098 7.908 2.058 1.00 98.31 72 THR A N 1
ATOM 596 C CA . THR A 1 72 ? -10.424 8.464 2.362 1.00 98.31 72 THR A CA 1
ATOM 597 C C . THR A 1 72 ? -10.698 8.417 3.856 1.00 98.31 72 THR A C 1
ATOM 599 O O . THR 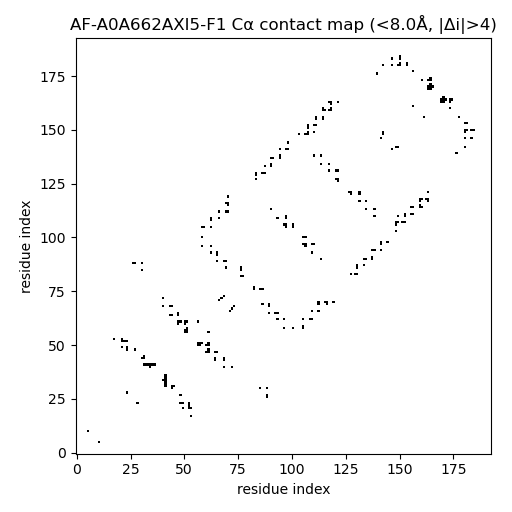A 1 72 ? -11.060 9.436 4.437 1.00 98.31 72 THR A O 1
ATOM 602 N N . ASP A 1 73 ? -10.463 7.268 4.486 1.00 98.44 73 ASP A N 1
ATOM 603 C CA . ASP A 1 73 ? -10.689 7.065 5.919 1.00 98.44 73 ASP A CA 1
ATOM 604 C C . ASP A 1 73 ? -9.461 7.465 6.759 1.00 98.44 73 ASP A C 1
ATOM 606 O O . ASP A 1 73 ? -9.470 7.329 7.978 1.00 98.44 73 ASP A O 1
ATOM 610 N N . PHE A 1 74 ? -8.420 8.020 6.130 1.00 97.75 74 PHE A N 1
ATOM 611 C CA . PHE A 1 74 ? -7.181 8.449 6.785 1.00 97.75 74 PHE A CA 1
ATOM 612 C C . PHE A 1 74 ? -7.414 9.298 8.037 1.00 97.75 74 PHE A C 1
ATOM 614 O O . PHE A 1 74 ? -6.817 9.027 9.071 1.00 97.75 74 PHE A O 1
ATOM 621 N N . TRP A 1 75 ? -8.319 10.283 7.953 1.00 96.56 75 TRP A N 1
ATOM 622 C CA . TRP A 1 75 ? -8.641 11.201 9.055 1.00 96.56 75 TRP A CA 1
ATOM 623 C C . TRP A 1 75 ? -9.097 10.470 10.322 1.00 96.56 75 TRP A C 1
ATOM 625 O O . TRP A 1 75 ? -8.916 10.968 11.428 1.00 96.56 75 TRP A O 1
ATOM 635 N N . PHE A 1 76 ? -9.729 9.304 10.163 1.00 97.81 76 PHE A N 1
ATOM 636 C CA . PHE A 1 76 ? -10.179 8.499 11.286 1.00 97.81 76 PHE A CA 1
ATOM 637 C C . PHE A 1 76 ? -8.985 7.814 11.951 1.00 97.81 76 PHE A C 1
ATOM 639 O O . PHE A 1 76 ? -8.868 7.841 13.173 1.00 97.81 76 PHE A O 1
ATOM 646 N N . TYR A 1 77 ? -8.093 7.224 11.152 1.00 97.00 77 TYR A N 1
ATOM 647 C CA . TYR A 1 77 ? -6.947 6.479 11.666 1.00 97.00 77 TYR A CA 1
ATOM 648 C C . TYR A 1 77 ? -5.862 7.382 12.254 1.00 97.00 77 TYR A C 1
ATOM 650 O O . TYR A 1 77 ? -5.241 6.985 13.235 1.00 97.00 77 TYR A O 1
ATOM 658 N N . THR A 1 78 ? -5.666 8.594 11.726 1.00 95.50 78 THR A N 1
ATOM 659 C CA . THR A 1 78 ? -4.748 9.576 12.330 1.00 95.50 78 THR A CA 1
ATOM 660 C C . THR A 1 78 ? -5.281 10.204 13.614 1.00 95.50 78 THR A C 1
ATOM 662 O O . THR A 1 78 ? -4.518 10.796 14.364 1.00 95.50 78 THR A O 1
ATOM 665 N N . GLY A 1 79 ? -6.570 10.035 13.920 1.00 94.25 79 GLY A N 1
ATOM 666 C CA . GLY A 1 79 ? -7.150 10.414 15.210 1.00 94.25 79 GLY A CA 1
ATOM 667 C C . GLY A 1 79 ? -6.972 9.370 16.321 1.00 94.25 79 GLY A C 1
ATOM 668 O O . GLY A 1 79 ? -7.539 9.547 17.398 1.00 94.25 79 GLY A O 1
ATOM 669 N N . LEU A 1 80 ? -6.269 8.261 16.062 1.00 94.75 80 LEU A N 1
ATOM 670 C CA . LEU A 1 80 ? -5.993 7.207 17.044 1.00 94.75 80 LEU A CA 1
ATOM 671 C C . LEU A 1 80 ? -4.656 7.454 17.751 1.00 94.75 80 LEU A C 1
ATOM 673 O O . LEU A 1 80 ? -3.730 7.984 17.155 1.00 94.75 80 LEU A O 1
ATOM 677 N N . ASP A 1 81 ? -4.506 6.971 18.985 1.00 91.50 81 ASP A N 1
ATOM 678 C CA . ASP A 1 81 ? -3.232 7.098 19.715 1.00 91.50 81 ASP A CA 1
ATOM 679 C C . ASP A 1 81 ? -2.097 6.271 19.077 1.00 91.50 81 ASP A C 1
ATOM 681 O O . ASP A 1 81 ? -0.921 6.592 19.226 1.00 91.50 81 ASP A O 1
ATOM 685 N N . ASN A 1 82 ? -2.438 5.200 18.354 1.00 91.19 82 ASN A N 1
ATOM 686 C CA . ASN A 1 82 ? -1.492 4.256 17.761 1.00 91.19 82 ASN A CA 1
ATOM 687 C C . ASN A 1 82 ? -1.573 4.210 16.224 1.00 91.19 82 ASN A C 1
ATOM 689 O O . ASN A 1 82 ? -1.667 3.140 15.617 1.00 91.19 82 ASN A O 1
ATOM 693 N N . VAL A 1 83 ? -1.533 5.390 15.596 1.00 94.12 83 VAL A N 1
ATOM 694 C CA . VAL A 1 83 ? -1.660 5.593 14.139 1.00 94.12 83 VAL A CA 1
ATOM 695 C C . VAL A 1 83 ? -0.762 4.657 13.322 1.00 94.12 83 VAL A C 1
ATOM 697 O O . VAL A 1 83 ? -1.258 3.935 12.454 1.00 94.12 83 VAL A O 1
ATOM 700 N N . ASP A 1 84 ? 0.545 4.643 13.607 1.00 94.94 84 ASP A N 1
ATOM 701 C CA . ASP A 1 84 ? 1.533 3.877 12.835 1.00 94.94 84 ASP A CA 1
ATOM 702 C C . ASP A 1 84 ? 1.243 2.373 12.872 1.00 94.94 84 ASP A C 1
ATOM 704 O O . ASP A 1 84 ? 1.280 1.701 11.840 1.00 94.94 84 ASP A O 1
ATOM 708 N N . GLU A 1 85 ? 0.888 1.842 14.042 1.00 94.19 85 GLU A N 1
ATOM 709 C CA . GLU A 1 85 ? 0.523 0.433 14.216 1.00 94.19 85 GLU A CA 1
ATOM 710 C C . GLU A 1 85 ? -0.761 0.093 13.454 1.00 94.19 85 GLU A C 1
ATOM 712 O O . GLU A 1 85 ? -0.821 -0.916 12.747 1.00 94.19 85 GLU A O 1
ATOM 717 N N . ALA A 1 86 ? -1.776 0.955 13.559 1.00 96.38 86 ALA A N 1
ATOM 718 C CA . ALA A 1 86 ? -3.053 0.770 12.887 1.00 96.38 86 ALA A CA 1
ATOM 719 C C . ALA A 1 86 ? -2.892 0.760 11.361 1.00 96.38 86 ALA A C 1
ATOM 721 O O . ALA A 1 86 ? -3.383 -0.148 10.690 1.00 96.38 86 ALA A O 1
ATOM 722 N N . LEU A 1 87 ? -2.182 1.743 10.803 1.00 98.06 87 LEU A N 1
ATOM 723 C CA . LEU A 1 87 ? -2.014 1.900 9.357 1.00 98.06 87 LEU A CA 1
ATOM 724 C C . LEU A 1 87 ? -0.937 0.982 8.761 1.00 98.06 87 LEU A C 1
ATOM 726 O O . LEU A 1 87 ? -0.939 0.751 7.551 1.00 98.06 87 LEU A O 1
ATOM 730 N N . THR A 1 88 ? -0.079 0.368 9.579 1.00 98.12 88 THR A N 1
ATOM 731 C CA . THR A 1 88 ? 0.834 -0.688 9.111 1.00 98.12 88 THR A CA 1
ATOM 732 C C . THR A 1 88 ? 0.070 -1.896 8.558 1.00 98.12 88 THR A C 1
ATOM 734 O O . THR A 1 88 ? 0.521 -2.509 7.591 1.00 98.12 88 THR A O 1
ATOM 737 N N . VAL A 1 89 ? -1.103 -2.230 9.112 1.00 98.31 89 VAL A N 1
ATOM 738 C CA . VAL A 1 89 ? -1.924 -3.360 8.638 1.00 98.31 89 VAL A CA 1
ATOM 739 C C . VAL A 1 89 ? -2.317 -3.208 7.160 1.00 98.31 89 VAL A C 1
ATOM 741 O O . VAL A 1 89 ? -1.924 -4.060 6.362 1.00 98.31 89 VAL A O 1
ATOM 744 N N . PRO A 1 90 ? -3.023 -2.143 6.728 1.00 98.56 90 PRO A N 1
ATOM 745 C CA . PRO A 1 90 ? -3.357 -1.969 5.316 1.00 98.56 90 PRO A CA 1
ATOM 746 C C . PRO A 1 90 ? -2.125 -1.800 4.412 1.00 98.56 90 PRO A C 1
ATOM 748 O O . PRO A 1 90 ? -2.180 -2.214 3.256 1.00 98.56 90 PRO A O 1
ATOM 751 N N . VAL A 1 91 ? -1.002 -1.265 4.911 1.00 98.62 91 VAL A N 1
ATOM 752 C CA . VAL A 1 91 ? 0.259 -1.212 4.143 1.00 98.62 91 VAL A CA 1
ATOM 753 C C . VAL A 1 91 ? 0.814 -2.613 3.871 1.00 98.62 91 VAL A C 1
ATOM 755 O O . VAL A 1 91 ? 1.205 -2.891 2.741 1.00 98.62 91 VAL A O 1
ATOM 758 N N . ARG A 1 92 ? 0.792 -3.526 4.851 1.00 98.50 92 ARG A N 1
ATOM 759 C CA . ARG A 1 92 ? 1.209 -4.926 4.647 1.00 98.50 92 ARG A CA 1
ATOM 760 C C . ARG A 1 92 ? 0.314 -5.659 3.652 1.00 98.50 92 ARG A C 1
ATOM 762 O O . ARG A 1 92 ? 0.817 -6.364 2.788 1.00 98.50 92 ARG A O 1
ATOM 769 N N . LEU A 1 93 ? -0.999 -5.430 3.709 1.00 98.50 93 LEU A N 1
ATOM 770 C CA . LEU A 1 93 ? -1.927 -6.002 2.728 1.00 98.50 93 LEU A CA 1
ATOM 771 C C . LEU A 1 93 ? -1.657 -5.464 1.309 1.00 98.50 93 LEU A C 1
ATOM 773 O O . LEU A 1 93 ? -1.781 -6.204 0.333 1.00 98.50 93 LEU A O 1
ATOM 777 N N . MET A 1 94 ? -1.250 -4.195 1.181 1.00 98.62 94 MET A N 1
ATOM 778 C CA . MET A 1 94 ? -0.784 -3.636 -0.092 1.00 98.62 94 MET A CA 1
ATOM 779 C C . MET A 1 94 ? 0.543 -4.260 -0.557 1.00 98.62 94 MET A C 1
ATOM 781 O O . MET A 1 94 ? 0.660 -4.520 -1.752 1.00 98.62 94 MET A O 1
ATOM 785 N N . ASP A 1 95 ? 1.509 -4.526 0.337 1.00 98.56 95 ASP A N 1
ATOM 786 C CA . ASP A 1 95 ? 2.758 -5.250 0.010 1.00 98.56 95 ASP A CA 1
ATOM 787 C C . ASP A 1 95 ? 2.445 -6.639 -0.564 1.00 98.56 95 ASP A C 1
ATOM 789 O O . ASP A 1 95 ? 2.880 -6.980 -1.665 1.00 98.56 95 ASP A O 1
ATOM 793 N N . ASP A 1 96 ? 1.591 -7.404 0.120 1.00 98.06 96 ASP A N 1
ATOM 794 C CA . ASP A 1 96 ? 1.183 -8.740 -0.319 1.00 98.06 96 ASP A CA 1
ATOM 795 C C . ASP A 1 96 ? 0.528 -8.713 -1.706 1.00 98.06 96 ASP A C 1
ATOM 797 O O . ASP A 1 96 ? 0.835 -9.539 -2.572 1.00 98.06 96 ASP A O 1
ATOM 801 N N . LEU A 1 97 ? -0.361 -7.749 -1.964 1.00 97.94 97 LEU A N 1
ATOM 802 C CA . LEU A 1 97 ? -1.001 -7.595 -3.273 1.00 97.94 97 LEU A CA 1
ATOM 803 C C . LEU A 1 97 ? -0.023 -7.122 -4.350 1.00 97.94 97 LEU A C 1
ATOM 805 O O . LEU A 1 97 ? -0.119 -7.576 -5.490 1.00 97.94 97 LEU A O 1
ATOM 809 N N . LEU A 1 98 ? 0.915 -6.235 -4.013 1.00 98.12 98 LEU A N 1
ATOM 810 C CA . LEU A 1 98 ? 1.921 -5.733 -4.946 1.00 98.12 98 LEU A CA 1
ATOM 811 C C . LEU A 1 98 ? 2.824 -6.865 -5.447 1.00 98.12 98 LEU A C 1
ATOM 813 O O . LEU A 1 98 ? 3.153 -6.908 -6.634 1.00 98.12 98 LEU A O 1
ATOM 817 N N . LEU A 1 99 ? 3.175 -7.794 -4.559 1.00 97.31 99 LEU A N 1
ATOM 818 C CA . LEU A 1 99 ? 4.066 -8.915 -4.855 1.00 97.31 99 LEU A CA 1
ATOM 819 C C . LEU A 1 99 ? 3.346 -10.116 -5.474 1.00 97.31 99 LEU A C 1
ATOM 821 O O . LEU A 1 99 ? 3.934 -10.822 -6.285 1.00 97.31 99 LEU A O 1
ATOM 825 N N . SER A 1 100 ? 2.084 -10.358 -5.110 1.00 94.69 100 SER A N 1
ATOM 826 C CA . SER A 1 100 ? 1.335 -11.549 -5.547 1.00 94.69 100 SER A CA 1
ATOM 827 C C . SER A 1 100 ? 0.370 -11.316 -6.713 1.00 94.69 100 SER A C 1
ATOM 829 O O . SER A 1 100 ? -0.214 -12.270 -7.231 1.00 94.69 100 SER A O 1
ATOM 831 N N . SER A 1 101 ? 0.069 -10.068 -7.077 1.00 93.75 101 SER A N 1
ATOM 832 C CA . SER A 1 101 ? -0.806 -9.768 -8.216 1.00 93.75 101 SER A CA 1
ATOM 833 C C . SER A 1 101 ? -0.046 -9.912 -9.529 1.00 93.75 101 SER A C 1
ATOM 835 O O . SER A 1 101 ? 1.048 -9.385 -9.656 1.00 93.75 101 SER A O 1
ATOM 837 N N . ASP A 1 102 ? -0.665 -10.516 -10.541 1.00 93.00 102 ASP A N 1
ATOM 838 C CA . ASP A 1 102 ? -0.144 -10.524 -11.917 1.00 93.00 102 ASP A CA 1
ATOM 839 C C . ASP A 1 102 ? -0.831 -9.473 -12.805 1.00 93.00 102 ASP A C 1
ATOM 841 O O . ASP A 1 102 ? -0.628 -9.444 -14.015 1.00 93.00 102 ASP A O 1
ATOM 845 N N . ILE A 1 103 ? -1.679 -8.617 -12.219 1.00 95.00 103 ILE A N 1
ATOM 846 C CA . ILE A 1 103 ? -2.472 -7.610 -12.937 1.00 95.00 103 ILE A CA 1
ATOM 847 C C . ILE A 1 103 ? -1.737 -6.259 -12.875 1.00 95.00 103 ILE A C 1
ATOM 849 O O . ILE A 1 103 ? -1.726 -5.637 -11.802 1.00 95.00 103 ILE A O 1
ATOM 853 N N . PRO A 1 104 ? -1.147 -5.770 -13.986 1.00 94.56 104 PRO A N 1
ATOM 854 C CA . PRO A 1 104 ? -0.327 -4.557 -13.984 1.00 94.56 104 PRO A CA 1
ATOM 855 C C . PRO A 1 104 ? -1.087 -3.312 -13.522 1.00 94.56 104 PRO A C 1
ATOM 857 O O . PRO A 1 104 ? -0.555 -2.494 -12.774 1.00 94.56 104 PRO A O 1
ATOM 860 N N . GLU A 1 105 ? -2.356 -3.171 -13.906 1.00 96.00 105 GLU A N 1
ATOM 861 C CA . GLU A 1 105 ? -3.179 -2.019 -13.534 1.00 96.00 105 GLU A CA 1
ATOM 862 C C . GLU A 1 105 ? -3.388 -1.937 -12.018 1.00 96.00 105 GLU A C 1
ATOM 864 O O . GLU A 1 105 ? -3.404 -0.839 -11.456 1.00 96.00 105 GLU A O 1
ATOM 869 N N . LEU A 1 106 ? -3.500 -3.091 -11.345 1.00 97.31 106 LEU A N 1
ATOM 870 C CA . LEU A 1 106 ? -3.595 -3.142 -9.887 1.00 97.31 106 LEU A CA 1
ATOM 871 C C . LEU A 1 106 ? -2.271 -2.754 -9.241 1.00 97.31 106 LEU A C 1
ATOM 873 O O . LEU A 1 106 ? -2.276 -1.927 -8.334 1.00 97.31 106 LEU A O 1
ATOM 877 N N . LYS A 1 107 ? -1.136 -3.261 -9.737 1.00 98.00 107 LYS A N 1
ATOM 878 C CA . LYS A 1 107 ? 0.181 -2.866 -9.213 1.00 98.00 107 LYS A CA 1
ATOM 879 C C . LYS A 1 107 ? 0.411 -1.362 -9.341 1.00 98.00 107 LYS A C 1
ATOM 881 O O . LYS A 1 107 ? 0.797 -0.719 -8.370 1.00 98.00 107 LYS A O 1
ATOM 886 N N . VAL A 1 108 ? 0.084 -0.770 -10.492 1.00 97.56 108 VAL A N 1
ATOM 887 C CA . VAL A 1 108 ? 0.170 0.686 -10.694 1.00 97.56 108 VAL A CA 1
ATOM 888 C C . VAL A 1 108 ? -0.738 1.442 -9.716 1.00 97.56 108 VAL A C 1
ATOM 890 O O . VAL A 1 108 ? -0.328 2.469 -9.171 1.00 97.56 108 VAL A O 1
ATOM 893 N N . MET A 1 109 ? -1.953 0.944 -9.457 1.00 98.00 109 MET A N 1
ATOM 894 C CA . MET A 1 109 ? -2.860 1.536 -8.467 1.00 98.00 109 MET A CA 1
ATOM 895 C C . MET A 1 109 ? -2.291 1.460 -7.045 1.00 98.00 109 MET A C 1
ATOM 897 O O . MET A 1 109 ? -2.376 2.450 -6.314 1.00 98.00 109 MET A O 1
ATOM 901 N N . ILE A 1 110 ? -1.695 0.328 -6.663 1.00 98.62 110 ILE A N 1
ATOM 902 C CA . ILE A 1 110 ? -1.062 0.130 -5.353 1.00 98.62 110 ILE A CA 1
ATOM 903 C C . ILE A 1 110 ? 0.112 1.095 -5.190 1.00 98.62 110 ILE A C 1
ATOM 905 O O . ILE A 1 110 ? 0.114 1.891 -4.255 1.00 98.62 110 ILE A O 1
ATOM 909 N N . ILE A 1 111 ? 1.050 1.109 -6.142 1.00 98.19 111 ILE A N 1
ATOM 910 C CA . ILE A 1 111 ? 2.231 1.987 -6.130 1.00 98.19 111 ILE A CA 1
ATOM 911 C C . ILE A 1 111 ? 1.810 3.454 -5.998 1.00 98.19 111 ILE A C 1
ATOM 913 O O . ILE A 1 111 ? 2.302 4.184 -5.138 1.00 98.19 111 ILE A O 1
ATOM 917 N N . ARG A 1 112 ? 0.842 3.887 -6.813 1.00 97.50 112 ARG A N 1
ATOM 918 C CA . ARG A 1 112 ? 0.294 5.243 -6.738 1.00 97.50 112 ARG A CA 1
ATOM 919 C C . ARG A 1 112 ? -0.324 5.534 -5.371 1.00 97.50 112 ARG A C 1
ATOM 921 O O . ARG A 1 112 ? -0.135 6.627 -4.845 1.00 97.50 112 ARG A O 1
ATOM 928 N N . THR A 1 113 ? -1.084 4.591 -4.821 1.00 98.44 113 THR A N 1
ATOM 929 C CA . THR A 1 113 ? -1.736 4.752 -3.517 1.00 98.44 113 THR A CA 1
ATOM 930 C C . THR A 1 113 ? -0.709 4.895 -2.406 1.00 98.44 113 THR A C 1
ATOM 932 O O . THR A 1 113 ? -0.854 5.792 -1.585 1.00 98.44 113 THR A O 1
ATOM 935 N N . LEU A 1 114 ? 0.350 4.085 -2.420 1.00 98.12 114 LEU A N 1
ATOM 936 C CA . LEU A 1 114 ? 1.443 4.182 -1.458 1.00 98.12 114 LEU A CA 1
ATOM 937 C C . LEU A 1 114 ? 2.159 5.536 -1.559 1.00 98.12 114 LEU A C 1
A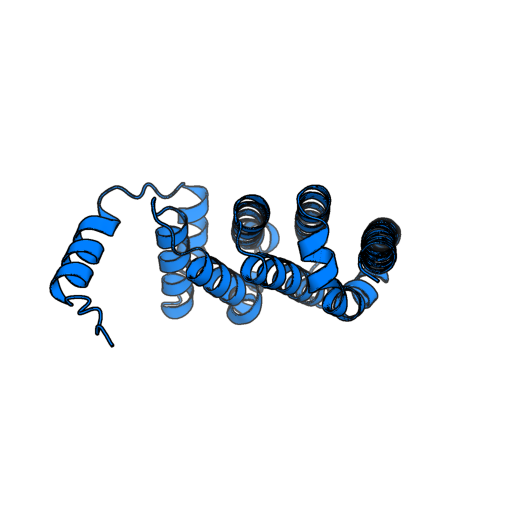TOM 939 O O . LEU A 1 114 ? 2.363 6.169 -0.533 1.00 98.12 114 LEU A O 1
ATOM 943 N N . PHE A 1 115 ? 2.433 6.052 -2.764 1.00 96.06 115 PHE A N 1
ATOM 944 C CA . PHE A 1 115 ? 2.995 7.403 -2.916 1.00 96.06 115 PHE A CA 1
ATOM 945 C C . PHE A 1 115 ? 2.085 8.510 -2.377 1.00 96.06 115 PHE A C 1
ATOM 947 O O . PHE A 1 115 ? 2.549 9.406 -1.673 1.00 96.06 115 PHE A O 1
ATOM 954 N N . GLU A 1 116 ? 0.792 8.461 -2.705 1.00 96.88 116 GLU A N 1
ATOM 955 C CA . GLU A 1 116 ? -0.193 9.419 -2.193 1.00 96.88 116 GLU A CA 1
ATOM 956 C C . GLU A 1 116 ? -0.301 9.353 -0.666 1.00 96.88 116 GLU A C 1
ATOM 958 O O . GLU A 1 116 ? -0.412 10.387 -0.008 1.00 96.88 116 GLU A O 1
ATOM 963 N N . PHE A 1 117 ? -0.233 8.146 -0.108 1.00 97.50 117 PHE A N 1
ATOM 964 C CA . PHE A 1 117 ? -0.296 7.903 1.324 1.00 97.50 117 PHE A CA 1
ATOM 965 C C . PHE A 1 117 ? 0.946 8.428 2.048 1.00 97.50 117 PHE A C 1
ATOM 967 O O . PHE A 1 117 ? 0.800 9.164 3.019 1.00 97.50 117 PHE A O 1
ATOM 974 N N . THR A 1 118 ? 2.156 8.154 1.543 1.00 94.81 118 THR A N 1
ATOM 975 C CA . THR A 1 118 ? 3.395 8.707 2.115 1.00 94.81 118 THR A CA 1
ATOM 976 C C . THR A 1 118 ? 3.387 10.231 2.099 1.00 94.81 118 THR A C 1
ATOM 978 O O . THR A 1 118 ? 3.761 10.855 3.086 1.00 94.81 118 THR A O 1
ATOM 981 N N . PHE A 1 119 ? 2.912 10.840 1.009 1.00 93.56 119 PHE A N 1
ATOM 982 C CA . PHE A 1 119 ? 2.774 12.292 0.932 1.00 93.56 119 PHE A CA 1
ATOM 983 C C . PHE A 1 119 ? 1.815 12.830 2.004 1.00 93.56 119 PHE A C 1
ATOM 985 O O . PHE A 1 119 ? 2.119 13.824 2.666 1.00 93.56 119 PHE A O 1
ATOM 992 N N . LYS A 1 120 ? 0.677 12.156 2.208 1.00 94.69 120 LYS A N 1
ATOM 993 C CA . LYS A 1 120 ? -0.304 12.539 3.225 1.00 94.69 120 LYS A CA 1
ATOM 994 C C . LYS A 1 120 ? 0.276 12.430 4.638 1.00 94.69 120 LYS A C 1
ATOM 996 O O . LYS A 1 120 ? 0.177 13.397 5.375 1.00 94.69 120 LYS A O 1
ATOM 1001 N N . LEU A 1 121 ? 0.961 11.327 4.958 1.00 94.06 121 LEU A N 1
ATOM 1002 C CA . LEU A 1 121 ? 1.668 11.150 6.233 1.00 94.06 121 LEU A CA 1
ATOM 1003 C C . LEU A 1 121 ? 2.707 12.249 6.477 1.00 94.06 121 LEU A C 1
ATOM 1005 O O . LEU A 1 121 ? 2.735 12.825 7.553 1.00 94.06 121 LEU A O 1
ATOM 1009 N N . SER A 1 122 ? 3.518 12.588 5.468 1.00 91.06 122 SER A N 1
ATOM 1010 C CA . SER A 1 122 ? 4.537 13.645 5.594 1.00 91.06 122 SER A CA 1
ATOM 1011 C C . SER A 1 122 ? 3.964 15.056 5.771 1.00 91.06 122 SER A C 1
ATOM 1013 O O . SER A 1 122 ? 4.714 15.987 6.045 1.00 91.06 122 SER A O 1
ATOM 1015 N N . SER A 1 123 ? 2.656 15.227 5.556 1.00 90.88 123 SER A N 1
ATOM 1016 C CA . SER A 1 123 ? 1.960 16.508 5.713 1.00 90.88 123 SER A CA 1
ATOM 1017 C C . SER A 1 123 ? 1.274 16.653 7.075 1.00 90.88 123 SER A C 1
ATOM 1019 O O . SER A 1 123 ? 0.737 17.724 7.352 1.00 90.88 123 SER A O 1
ATOM 1021 N N . GLU A 1 124 ? 1.245 15.598 7.893 1.00 91.81 124 GLU A N 1
ATOM 1022 C CA . GLU A 1 124 ? 0.699 15.657 9.249 1.00 91.81 124 GLU A CA 1
ATOM 1023 C C . GLU A 1 124 ? 1.705 16.306 10.211 1.00 91.81 124 GLU A C 1
ATOM 1025 O O . GLU A 1 124 ? 2.915 16.263 9.999 1.00 91.81 124 GLU A O 1
ATOM 1030 N N . GLU A 1 125 ? 1.202 16.911 11.289 1.00 89.06 125 GLU A N 1
ATOM 1031 C CA . GLU A 1 125 ? 2.058 17.482 12.341 1.00 89.06 125 GLU A CA 1
ATOM 1032 C C . GLU A 1 125 ? 2.721 16.395 13.202 1.00 89.06 125 GLU A C 1
ATOM 1034 O O . GLU A 1 125 ? 3.790 16.615 13.774 1.00 89.06 125 GLU A O 1
ATOM 1039 N N . GLN A 1 126 ? 2.079 15.228 13.311 1.00 90.19 126 GLN A N 1
ATOM 1040 C CA . GLN A 1 126 ? 2.604 14.081 14.040 1.00 90.19 126 GLN A CA 1
ATOM 1041 C C . GLN A 1 126 ? 3.704 13.381 13.233 1.00 90.19 126 GLN A C 1
ATOM 1043 O O . GLN A 1 126 ? 3.597 13.191 12.023 1.00 90.19 126 GLN A O 1
ATOM 1048 N N . ASP A 1 127 ? 4.756 12.952 13.931 1.00 90.69 127 ASP A N 1
ATOM 1049 C CA . ASP A 1 127 ? 5.821 12.156 13.332 1.00 90.69 127 ASP A CA 1
ATOM 1050 C C . ASP A 1 127 ? 5.328 10.736 13.000 1.00 90.69 127 ASP A C 1
ATOM 1052 O O . ASP A 1 127 ? 4.951 9.968 13.888 1.00 90.69 127 ASP A O 1
ATOM 1056 N N . HIS A 1 128 ? 5.374 10.401 11.710 1.00 93.19 128 HIS A N 1
ATOM 1057 C CA . HIS A 1 128 ? 5.035 9.092 11.147 1.00 93.19 128 HIS A CA 1
ATOM 1058 C C . HIS A 1 128 ? 6.226 8.450 10.418 1.00 93.19 128 HIS A C 1
ATOM 1060 O O . HIS A 1 128 ? 6.048 7.637 9.504 1.00 93.19 128 HIS A O 1
ATOM 1066 N N . SER A 1 129 ? 7.459 8.823 10.776 1.00 90.06 129 SER A N 1
ATOM 1067 C CA . SER A 1 129 ? 8.679 8.368 10.096 1.00 90.06 129 SER A CA 1
ATOM 1068 C C . SER A 1 129 ? 8.780 6.841 10.022 1.00 90.06 129 SER A C 1
ATOM 1070 O O . SER A 1 129 ? 9.134 6.296 8.975 1.00 90.06 129 SER A O 1
ATOM 1072 N N . THR A 1 130 ? 8.399 6.121 11.084 1.00 92.12 130 THR A N 1
ATOM 1073 C CA . THR A 1 130 ? 8.406 4.643 11.112 1.00 92.12 130 THR A CA 1
ATOM 1074 C C . THR A 1 130 ? 7.477 4.042 10.055 1.00 92.12 130 THR A C 1
ATOM 1076 O O . THR A 1 130 ? 7.868 3.142 9.299 1.00 92.12 130 THR A O 1
ATOM 1079 N N . LEU A 1 131 ? 6.249 4.551 9.956 1.00 95.62 131 LEU A N 1
ATOM 1080 C CA . LEU A 1 131 ? 5.306 4.116 8.934 1.00 95.62 131 LEU A CA 1
ATOM 1081 C C . LEU A 1 131 ? 5.763 4.520 7.524 1.00 95.62 131 LEU A C 1
ATOM 1083 O O . LEU A 1 131 ? 5.678 3.708 6.600 1.00 95.62 131 LEU A O 1
ATOM 1087 N N . ILE A 1 132 ? 6.319 5.722 7.349 1.00 94.44 132 ILE A N 1
ATOM 1088 C CA . ILE A 1 132 ? 6.886 6.171 6.068 1.00 94.44 132 ILE A CA 1
ATOM 1089 C C . ILE A 1 132 ? 8.014 5.233 5.613 1.00 94.44 132 ILE A C 1
ATOM 1091 O O . ILE A 1 132 ? 8.014 4.795 4.461 1.00 94.44 132 ILE A O 1
ATOM 1095 N N . HIS A 1 133 ? 8.926 4.849 6.510 1.00 93.00 133 HIS A N 1
ATOM 1096 C CA . HIS A 1 133 ? 9.964 3.857 6.220 1.00 93.00 133 HIS A CA 1
ATOM 1097 C C . HIS A 1 133 ? 9.373 2.508 5.798 1.00 93.00 133 HIS A C 1
ATOM 1099 O O . HIS A 1 133 ? 9.856 1.891 4.849 1.00 93.00 133 HIS A O 1
ATOM 1105 N N . THR A 1 134 ? 8.301 2.065 6.455 1.00 96.12 134 THR A N 1
ATOM 1106 C CA . THR A 1 134 ? 7.603 0.818 6.103 1.00 96.12 134 THR A CA 1
ATOM 1107 C C . THR A 1 134 ? 7.032 0.875 4.683 1.00 96.12 134 THR A C 1
ATOM 1109 O O . THR A 1 134 ? 7.186 -0.073 3.906 1.00 96.12 134 THR A O 1
ATOM 1112 N N . VAL A 1 135 ? 6.435 2.007 4.301 1.00 97.19 135 VAL A N 1
ATOM 1113 C CA . VAL A 1 135 ? 5.914 2.220 2.943 1.00 97.19 135 VAL A CA 1
ATOM 1114 C C . VAL A 1 135 ? 7.045 2.269 1.911 1.00 97.19 135 VAL A C 1
ATOM 1116 O O . VAL A 1 135 ? 6.940 1.637 0.860 1.00 97.19 135 VAL A O 1
ATOM 1119 N N . LEU A 1 136 ? 8.149 2.963 2.201 1.00 95.00 136 LEU A N 1
ATOM 1120 C CA . LEU A 1 136 ? 9.307 3.017 1.302 1.00 95.00 136 LEU A CA 1
ATOM 1121 C C . LEU A 1 136 ? 9.928 1.633 1.088 1.00 95.00 136 LEU A C 1
ATOM 1123 O O . LEU A 1 136 ? 10.215 1.273 -0.050 1.00 95.00 136 LEU A O 1
ATOM 1127 N N . ASN A 1 137 ? 10.063 0.825 2.141 1.00 95.94 137 ASN A N 1
ATOM 1128 C CA . ASN A 1 137 ? 10.559 -0.547 2.023 1.00 95.94 137 ASN A CA 1
ATOM 1129 C C . ASN A 1 137 ? 9.636 -1.419 1.159 1.00 95.94 137 ASN A C 1
ATOM 1131 O O . ASN A 1 137 ? 10.122 -2.182 0.327 1.00 95.94 137 ASN A O 1
ATOM 1135 N N . THR A 1 138 ? 8.316 -1.261 1.303 1.00 97.75 138 THR A N 1
ATOM 1136 C CA . THR A 1 138 ? 7.311 -1.931 0.455 1.00 97.75 138 THR A CA 1
ATOM 1137 C C . THR A 1 138 ? 7.497 -1.563 -1.021 1.00 97.75 138 THR A C 1
ATOM 1139 O O . THR A 1 138 ? 7.514 -2.426 -1.897 1.00 97.75 138 THR A O 1
ATOM 1142 N N . LEU A 1 139 ? 7.697 -0.274 -1.314 1.00 97.38 139 LEU A N 1
ATOM 1143 C CA . LEU A 1 139 ? 7.924 0.221 -2.674 1.00 97.38 139 LEU A CA 1
ATOM 1144 C C . LEU A 1 139 ? 9.246 -0.282 -3.269 1.00 97.38 139 LEU A C 1
ATOM 1146 O O . LEU A 1 139 ? 9.268 -0.694 -4.425 1.00 97.38 139 LEU A O 1
ATOM 1150 N N . ILE A 1 140 ? 10.330 -0.275 -2.491 1.00 96.75 140 ILE A N 1
ATOM 1151 C CA . ILE A 1 140 ? 11.648 -0.757 -2.930 1.00 96.75 140 ILE A CA 1
ATOM 1152 C C . ILE A 1 140 ? 11.589 -2.255 -3.246 1.00 96.75 140 ILE A C 1
ATOM 1154 O O . ILE A 1 140 ? 11.960 -2.661 -4.344 1.00 96.75 140 ILE A O 1
ATOM 1158 N N . LYS A 1 141 ? 11.031 -3.063 -2.339 1.00 97.62 141 LYS A N 1
ATOM 1159 C CA . LYS A 1 141 ? 10.836 -4.507 -2.535 1.00 97.62 141 LYS A CA 1
ATOM 1160 C C . LYS A 1 141 ? 9.957 -4.805 -3.752 1.00 97.62 141 LYS A C 1
ATOM 1162 O O . LYS A 1 141 ? 10.260 -5.690 -4.549 1.00 97.62 141 LYS A O 1
ATOM 1167 N N . GLY A 1 142 ? 8.874 -4.045 -3.926 1.00 97.50 142 GLY A N 1
ATOM 1168 C CA . GLY A 1 142 ? 8.014 -4.153 -5.101 1.00 97.50 142 GLY A CA 1
ATOM 1169 C C . GLY A 1 142 ? 8.759 -3.845 -6.402 1.00 97.50 142 GLY A C 1
ATOM 1170 O O . GLY A 1 142 ? 8.549 -4.533 -7.399 1.00 97.50 142 GLY A O 1
ATOM 1171 N N . PHE A 1 143 ? 9.638 -2.841 -6.395 1.00 97.38 143 PHE A N 1
ATOM 1172 C CA . PHE A 1 143 ? 10.443 -2.477 -7.559 1.00 97.38 143 PHE A CA 1
ATOM 1173 C C . PHE A 1 143 ? 11.455 -3.562 -7.912 1.00 97.38 143 PHE A C 1
ATOM 1175 O O . PHE A 1 143 ? 11.549 -3.930 -9.076 1.00 97.38 143 PHE A O 1
ATOM 1182 N N . GLU A 1 144 ? 12.149 -4.120 -6.920 1.00 96.44 144 GLU A N 1
ATOM 1183 C CA . GLU A 1 144 ? 13.065 -5.249 -7.117 1.00 96.44 144 GLU A CA 1
ATOM 1184 C C . GLU A 1 144 ? 12.350 -6.474 -7.710 1.00 96.44 144 GLU A C 1
ATOM 1186 O O . GLU A 1 144 ? 12.922 -7.193 -8.528 1.00 96.44 144 GLU A O 1
ATOM 1191 N N . SER A 1 145 ? 11.087 -6.699 -7.333 1.00 96.44 145 SER A N 1
ATOM 1192 C CA . SER A 1 145 ? 10.283 -7.812 -7.843 1.00 96.44 145 SER A CA 1
ATOM 1193 C C . SER A 1 145 ? 9.712 -7.580 -9.245 1.00 96.44 145 SER A C 1
ATOM 1195 O O . SER A 1 145 ? 9.562 -8.541 -9.999 1.00 96.44 145 SER A O 1
ATOM 1197 N N . ASP A 1 146 ? 9.300 -6.356 -9.576 1.00 96.38 146 ASP A N 1
ATOM 1198 C CA . ASP A 1 146 ? 8.663 -6.025 -10.855 1.00 96.38 146 ASP A CA 1
ATOM 1199 C C . ASP A 1 146 ? 8.932 -4.563 -11.261 1.00 96.38 146 ASP A C 1
ATOM 1201 O O . ASP A 1 146 ? 8.067 -3.689 -11.102 1.00 96.38 146 ASP A O 1
ATOM 1205 N N . PRO A 1 147 ? 10.110 -4.282 -11.850 1.00 95.75 147 PRO A N 1
ATOM 1206 C CA . PRO A 1 147 ? 10.472 -2.939 -12.296 1.00 95.75 147 PRO A CA 1
ATOM 1207 C C . PRO A 1 147 ? 9.473 -2.339 -13.294 1.00 95.75 147 PRO A C 1
ATOM 1209 O O . PRO A 1 147 ? 9.232 -1.128 -13.299 1.00 95.75 147 PRO A O 1
ATOM 1212 N N . ARG A 1 148 ? 8.830 -3.178 -14.120 1.00 94.56 148 ARG A N 1
ATOM 1213 C CA . ARG A 1 148 ? 7.915 -2.736 -15.182 1.00 94.56 148 ARG A CA 1
ATOM 1214 C C . ARG A 1 148 ? 6.704 -1.996 -14.622 1.00 94.56 148 ARG A C 1
ATOM 1216 O O . ARG A 1 148 ? 6.295 -0.977 -15.181 1.00 94.56 148 ARG A O 1
ATOM 1223 N N . SER A 1 149 ? 6.160 -2.451 -13.498 1.00 96.00 149 SER A N 1
ATOM 1224 C CA . SER A 1 149 ? 5.042 -1.770 -12.835 1.00 96.00 149 SER A CA 1
ATOM 1225 C C . SER A 1 149 ? 5.417 -0.371 -12.327 1.00 96.00 149 SER A C 1
ATOM 1227 O O . SER A 1 149 ? 4.598 0.550 -12.374 1.00 96.00 149 SER A O 1
ATOM 1229 N N . PHE A 1 150 ? 6.671 -0.166 -11.921 1.00 96.00 150 PHE A N 1
ATOM 1230 C CA . PHE A 1 150 ? 7.178 1.138 -11.480 1.00 96.00 150 PHE A CA 1
ATOM 1231 C C . PHE A 1 150 ? 7.490 2.067 -12.649 1.00 96.00 150 PHE A C 1
ATOM 1233 O O . PHE A 1 150 ? 7.235 3.265 -12.550 1.00 96.00 150 PHE A O 1
ATOM 1240 N N . ILE A 1 151 ? 7.939 1.531 -13.787 1.00 94.31 151 ILE A N 1
ATOM 1241 C CA . ILE A 1 151 ? 8.038 2.279 -15.049 1.00 94.31 151 ILE A CA 1
ATOM 1242 C C . ILE A 1 151 ? 6.665 2.858 -15.418 1.00 94.31 151 ILE A C 1
ATOM 1244 O O . ILE A 1 151 ? 6.536 4.063 -15.635 1.00 94.31 151 ILE A O 1
ATOM 1248 N N . MET A 1 152 ? 5.612 2.035 -15.384 1.00 93.94 152 MET A N 1
ATOM 1249 C CA . MET A 1 152 ? 4.236 2.469 -15.671 1.00 93.94 152 MET A CA 1
ATOM 1250 C C . MET A 1 152 ? 3.696 3.494 -14.656 1.00 93.94 152 MET A C 1
ATOM 1252 O O . MET A 1 152 ? 2.884 4.358 -15.006 1.00 93.94 152 MET A O 1
ATOM 1256 N N . ALA A 1 153 ? 4.149 3.424 -13.402 1.00 94.38 153 ALA A N 1
ATOM 1257 C CA . ALA A 1 153 ? 3.754 4.334 -12.328 1.00 94.38 153 ALA A CA 1
ATOM 1258 C C . ALA A 1 153 ? 4.668 5.570 -12.172 1.00 94.38 153 ALA A C 1
ATOM 1260 O O . ALA A 1 153 ? 4.340 6.473 -11.397 1.00 94.38 153 ALA A O 1
ATOM 1261 N N . SER A 1 154 ? 5.778 5.658 -12.912 1.00 91.62 154 SER A N 1
ATOM 1262 C CA . SER A 1 154 ? 6.856 6.648 -12.720 1.00 91.62 154 SER A CA 1
ATOM 1263 C C . SER A 1 154 ? 6.377 8.104 -12.756 1.00 91.62 154 SER A C 1
ATOM 1265 O O . SER A 1 154 ? 6.858 8.947 -11.997 1.00 91.62 154 SER A O 1
ATOM 1267 N N . LYS A 1 155 ? 5.340 8.403 -13.550 1.00 88.44 155 LYS A N 1
ATOM 1268 C CA . LYS A 1 155 ? 4.715 9.737 -13.609 1.00 88.44 155 LYS A CA 1
ATOM 1269 C C . LYS A 1 155 ? 4.188 10.234 -12.257 1.00 88.44 155 LYS A C 1
ATOM 1271 O O . LYS A 1 155 ? 4.105 11.442 -12.042 1.00 88.44 155 LYS A O 1
ATOM 1276 N N . TYR A 1 156 ? 3.819 9.326 -11.350 1.00 90.19 156 TYR A N 1
ATOM 1277 C CA . TYR A 1 156 ? 3.345 9.667 -10.008 1.00 90.19 156 TYR A CA 1
ATOM 1278 C C . TYR A 1 156 ? 4.506 9.913 -9.035 1.00 90.19 156 TYR A C 1
ATOM 1280 O O . TYR A 1 156 ? 4.369 10.750 -8.146 1.00 90.19 156 TYR A O 1
ATOM 1288 N N . MET A 1 157 ? 5.660 9.263 -9.231 1.00 86.31 157 MET A N 1
ATOM 1289 C CA . MET A 1 157 ? 6.821 9.381 -8.336 1.00 86.31 157 MET A CA 1
ATOM 1290 C C . MET A 1 157 ? 7.283 10.820 -8.182 1.00 86.31 157 MET A C 1
ATOM 1292 O O . MET A 1 157 ? 7.377 11.318 -7.064 1.00 86.31 157 MET A O 1
ATOM 1296 N N . LYS A 1 158 ? 7.511 11.516 -9.305 1.00 81.31 158 LYS A N 1
ATOM 1297 C CA . LYS A 1 158 ? 8.006 12.899 -9.288 1.00 81.31 158 LYS A CA 1
ATOM 1298 C C . LYS A 1 158 ? 7.101 13.828 -8.480 1.00 81.31 158 LYS A C 1
ATOM 1300 O O . LYS A 1 158 ? 7.594 14.741 -7.830 1.00 81.31 158 LYS A O 1
ATOM 1305 N N . ARG A 1 159 ? 5.784 13.605 -8.530 1.00 85.06 159 ARG A N 1
ATOM 1306 C CA . ARG A 1 159 ? 4.803 14.449 -7.843 1.00 85.06 159 ARG A CA 1
ATOM 1307 C C . ARG A 1 159 ? 4.876 14.305 -6.324 1.00 85.06 159 ARG A C 1
ATOM 1309 O O . ARG A 1 159 ? 4.777 15.312 -5.638 1.00 85.06 159 ARG A O 1
ATOM 1316 N N . TYR A 1 160 ? 4.994 13.080 -5.819 1.00 87.19 160 TYR A N 1
ATOM 1317 C CA . TYR A 1 160 ? 4.847 12.806 -4.387 1.00 87.19 160 TYR A CA 1
ATOM 1318 C C . TYR A 1 160 ? 6.191 12.687 -3.667 1.00 87.19 160 TYR A C 1
ATOM 1320 O O . TYR A 1 160 ? 6.354 13.244 -2.586 1.00 87.19 160 TYR A O 1
ATOM 1328 N N . LEU A 1 161 ? 7.183 12.036 -4.282 1.00 78.88 161 LEU A N 1
ATOM 1329 C CA . LEU A 1 161 ? 8.485 11.811 -3.648 1.00 78.88 161 LEU A CA 1
ATOM 1330 C C . LEU A 1 161 ? 9.344 13.073 -3.556 1.00 78.88 161 LEU A C 1
ATOM 1332 O O . LEU A 1 161 ? 10.195 13.146 -2.678 1.00 78.88 161 LEU A O 1
ATOM 1336 N N . ALA A 1 162 ? 9.116 14.075 -4.413 1.00 79.25 162 ALA A N 1
ATOM 1337 C CA . ALA A 1 162 ? 9.865 15.331 -4.352 1.00 79.25 162 ALA A CA 1
ATOM 1338 C C . ALA A 1 162 ? 9.681 16.055 -3.010 1.00 79.25 162 ALA A C 1
ATOM 1340 O O . ALA A 1 162 ? 10.636 16.619 -2.497 1.00 79.25 162 ALA A O 1
ATOM 1341 N N . VAL A 1 163 ? 8.478 16.000 -2.431 1.00 77.06 163 VAL A N 1
ATOM 1342 C CA . VAL A 1 163 ? 8.194 16.636 -1.136 1.00 77.06 163 VAL A CA 1
ATOM 1343 C C . VAL A 1 163 ? 8.805 15.836 0.011 1.00 77.06 163 VAL A C 1
ATOM 1345 O O . VAL A 1 163 ? 9.398 16.405 0.916 1.00 77.06 163 VAL A O 1
ATOM 1348 N N . ILE A 1 164 ? 8.731 14.507 -0.059 1.00 79.56 164 ILE A N 1
ATOM 1349 C CA . ILE A 1 164 ? 9.265 13.625 0.987 1.00 79.56 164 ILE A CA 1
ATOM 1350 C C . ILE A 1 164 ? 10.807 13.663 0.997 1.00 79.56 164 ILE A C 1
ATOM 1352 O O . ILE A 1 164 ? 11.422 13.490 2.042 1.00 79.56 164 ILE A O 1
ATOM 1356 N N . ALA A 1 165 ? 11.454 13.947 -0.139 1.00 81.50 165 ALA A N 1
ATOM 1357 C CA . ALA A 1 165 ? 12.910 14.099 -0.231 1.00 81.50 165 ALA A CA 1
ATOM 1358 C C . ALA A 1 165 ? 13.474 15.310 0.542 1.00 81.50 165 ALA A C 1
ATOM 1360 O O . ALA A 1 165 ? 14.691 15.386 0.728 1.00 81.50 165 ALA A O 1
ATOM 1361 N N . GLU A 1 166 ? 12.620 16.239 0.986 1.00 80.50 166 GLU A N 1
ATOM 1362 C CA . GLU A 1 166 ? 13.016 17.346 1.865 1.00 80.50 166 GLU A CA 1
ATOM 1363 C C . GLU A 1 166 ? 13.254 16.886 3.313 1.00 80.50 166 GLU A C 1
ATOM 1365 O O . GLU A 1 166 ? 13.927 17.587 4.067 1.00 80.50 166 GLU A O 1
ATOM 1370 N N . LEU A 1 167 ? 12.774 15.692 3.689 1.00 81.75 167 LEU A N 1
ATOM 1371 C CA . LEU A 1 167 ? 13.070 15.064 4.976 1.00 81.75 167 LEU A CA 1
ATOM 1372 C C . LEU A 1 167 ? 14.523 14.544 4.974 1.00 81.75 167 LEU A C 1
ATOM 1374 O O . LEU A 1 167 ? 14.840 13.631 4.195 1.00 81.75 167 LEU A O 1
ATOM 1378 N N . PRO A 1 168 ? 15.433 15.113 5.795 1.00 85.06 168 PRO A N 1
ATOM 1379 C CA . PRO A 1 168 ? 16.868 14.828 5.713 1.00 85.06 168 PRO A CA 1
ATOM 1380 C C . PRO 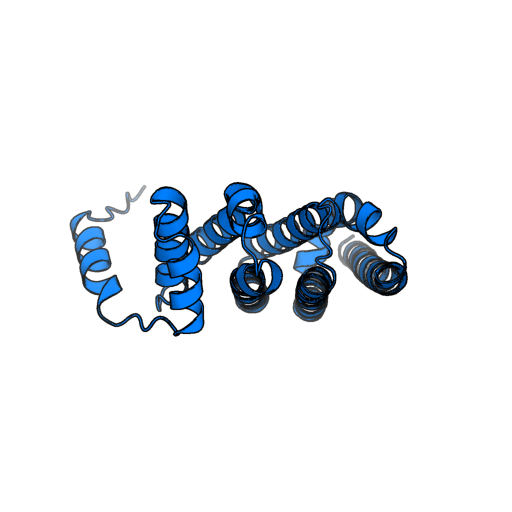A 1 168 ? 17.220 13.340 5.823 1.00 85.06 168 PRO A C 1
ATOM 1382 O O . PRO A 1 168 ? 18.084 12.857 5.092 1.00 85.06 168 PRO A O 1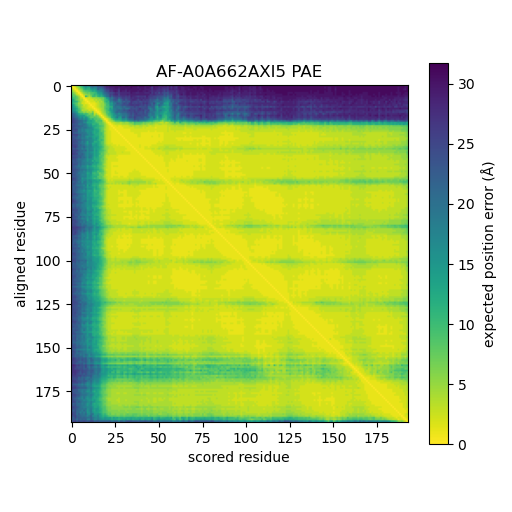
ATOM 1385 N N . GLU A 1 169 ? 16.533 12.611 6.697 1.00 87.00 169 GLU A N 1
ATOM 1386 C CA . GLU A 1 169 ? 16.735 11.189 6.970 1.00 87.00 169 GLU A CA 1
ATOM 1387 C C . GLU A 1 169 ? 16.264 10.267 5.833 1.00 87.00 169 GLU A C 1
ATOM 1389 O O . GLU A 1 169 ? 16.768 9.152 5.690 1.00 87.00 169 GLU A O 1
ATOM 13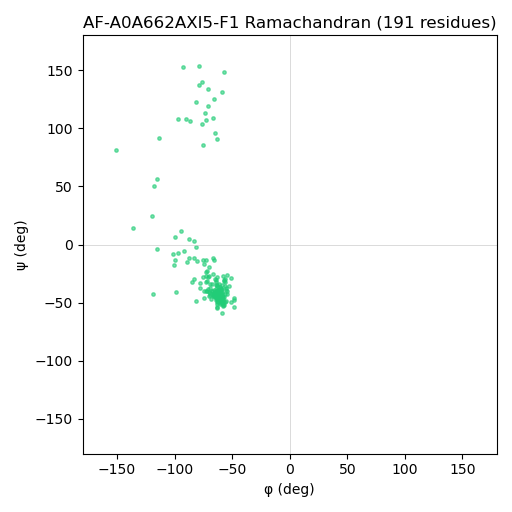94 N N . LEU A 1 170 ? 15.350 10.733 4.976 1.00 87.06 170 LEU A N 1
ATOM 1395 C CA . LEU A 1 170 ? 14.824 9.958 3.844 1.00 87.06 170 LEU A CA 1
ATOM 1396 C C . LEU A 1 170 ? 15.461 10.334 2.508 1.00 87.06 170 LEU A C 1
ATOM 1398 O O . LEU A 1 170 ? 15.380 9.562 1.547 1.00 87.06 170 LEU A O 1
ATOM 1402 N N . LYS A 1 171 ? 16.106 11.501 2.440 1.00 89.19 171 LYS A N 1
ATOM 1403 C CA . LYS A 1 171 ? 16.638 12.091 1.210 1.00 89.19 171 LYS A CA 1
ATOM 1404 C C . LYS A 1 171 ? 17.514 11.135 0.407 1.00 89.19 171 LYS A C 1
ATOM 1406 O O . LYS A 1 171 ? 17.310 10.987 -0.798 1.00 89.19 171 LYS A O 1
ATOM 1411 N N . GLU A 1 172 ? 18.480 10.478 1.049 1.00 91.25 172 GLU A N 1
ATOM 1412 C CA . GLU A 1 172 ? 19.400 9.567 0.355 1.00 91.25 172 GLU A CA 1
ATOM 1413 C C . GLU A 1 172 ? 18.666 8.339 -0.205 1.00 91.25 172 GLU A C 1
ATOM 1415 O O . GLU A 1 172 ? 18.868 7.970 -1.365 1.00 91.25 172 GLU A O 1
ATOM 1420 N N . THR A 1 173 ? 17.775 7.742 0.587 1.00 91.38 173 THR A N 1
ATOM 1421 C CA . THR A 1 173 ? 16.973 6.577 0.190 1.00 91.38 173 THR A CA 1
ATOM 1422 C C . THR A 1 173 ? 16.056 6.911 -0.982 1.00 91.38 173 THR A C 1
ATOM 1424 O O . THR A 1 173 ? 16.039 6.192 -1.980 1.00 91.38 173 THR A O 1
ATOM 1427 N N . ILE A 1 174 ? 15.338 8.035 -0.907 1.00 90.38 174 ILE A N 1
ATOM 1428 C CA . ILE A 1 174 ? 14.432 8.485 -1.968 1.00 90.38 174 ILE A CA 1
ATOM 1429 C C . ILE A 1 174 ? 15.206 8.818 -3.237 1.00 90.38 174 ILE A C 1
ATOM 1431 O O . ILE A 1 174 ? 14.763 8.450 -4.326 1.00 90.38 174 ILE A O 1
ATOM 1435 N N . PHE A 1 175 ? 16.362 9.475 -3.118 1.00 91.19 175 PHE A N 1
ATOM 1436 C CA . PHE A 1 175 ? 17.208 9.776 -4.265 1.00 91.19 175 PHE A CA 1
ATOM 1437 C C . PHE A 1 175 ? 17.670 8.496 -4.967 1.00 91.19 175 PHE A C 1
ATOM 1439 O O . PHE A 1 175 ? 17.464 8.365 -6.172 1.00 91.19 175 PHE A O 1
ATOM 1446 N N . LYS A 1 176 ? 18.227 7.529 -4.223 1.00 93.50 176 LYS A N 1
ATOM 1447 C CA . LYS A 1 176 ? 18.681 6.243 -4.780 1.00 93.50 176 LYS A CA 1
ATOM 1448 C C . LYS A 1 176 ? 17.539 5.472 -5.432 1.00 93.50 176 LYS A C 1
ATOM 1450 O O . LYS A 1 176 ? 17.688 5.007 -6.557 1.00 93.50 176 LYS A O 1
ATOM 1455 N N . PHE A 1 177 ? 16.395 5.381 -4.756 1.00 94.06 177 PHE A N 1
ATOM 1456 C CA . PHE A 1 177 ? 15.220 4.691 -5.280 1.00 94.06 177 PHE A CA 1
ATOM 1457 C C . PHE A 1 177 ? 14.692 5.352 -6.559 1.00 94.06 177 PHE A C 1
ATOM 1459 O O . PHE A 1 177 ? 14.465 4.689 -7.568 1.00 94.06 177 PHE A O 1
ATOM 1466 N N . THR A 1 178 ? 14.561 6.679 -6.549 1.00 92.38 178 THR A N 1
ATOM 1467 C CA . THR A 1 178 ? 14.107 7.449 -7.711 1.00 92.38 178 THR A CA 1
ATOM 1468 C C . THR A 1 178 ? 15.072 7.296 -8.883 1.00 92.38 178 THR A C 1
ATOM 1470 O O . THR A 1 178 ? 14.632 7.058 -10.007 1.00 92.38 178 THR A O 1
ATOM 1473 N N . LEU A 1 179 ? 16.380 7.386 -8.627 1.00 93.75 179 LEU A N 1
ATOM 1474 C CA . LEU A 1 179 ? 17.416 7.175 -9.633 1.00 93.75 179 LEU A CA 1
ATOM 1475 C C . LEU A 1 179 ? 17.301 5.781 -10.259 1.00 93.75 179 LEU A C 1
ATOM 1477 O O . LEU A 1 179 ? 17.275 5.679 -11.481 1.00 93.75 179 LEU A O 1
ATOM 1481 N N . ALA A 1 180 ? 17.175 4.734 -9.440 1.00 95.56 180 ALA A N 1
ATOM 1482 C CA . ALA A 1 180 ? 17.055 3.359 -9.917 1.00 95.56 180 ALA A CA 1
ATOM 1483 C C . ALA A 1 180 ? 15.837 3.170 -10.836 1.00 95.56 180 ALA A C 1
ATOM 1485 O O . ALA A 1 180 ? 15.972 2.628 -11.931 1.00 95.56 180 ALA A O 1
ATOM 1486 N N . VAL A 1 181 ? 14.667 3.700 -10.456 1.00 95.12 181 VAL A N 1
ATOM 1487 C CA . VAL A 1 181 ? 13.473 3.621 -11.310 1.00 95.12 181 VAL A CA 1
ATOM 1488 C C . VAL A 1 181 ? 13.682 4.359 -12.635 1.00 95.12 181 VAL A C 1
ATOM 1490 O O . VAL A 1 181 ? 13.291 3.845 -13.682 1.00 95.12 181 VAL A O 1
ATOM 1493 N N . TYR A 1 182 ? 14.291 5.549 -12.638 1.00 93.94 182 TYR A N 1
ATOM 1494 C CA . TYR A 1 182 ? 14.522 6.284 -13.888 1.00 93.94 182 TYR A CA 1
ATOM 1495 C C . TYR A 1 182 ? 15.560 5.623 -14.797 1.00 93.94 182 TYR A C 1
ATOM 1497 O O . TYR A 1 182 ? 15.390 5.667 -16.013 1.00 93.94 182 TYR A O 1
ATOM 1505 N N . VAL A 1 183 ? 16.587 4.985 -14.235 1.00 95.81 183 VAL A N 1
ATOM 1506 C CA . VAL A 1 183 ? 17.541 4.174 -15.006 1.00 95.81 183 VAL A CA 1
ATOM 1507 C C . VAL A 1 183 ? 16.812 3.026 -15.710 1.00 95.81 183 VAL A C 1
ATOM 1509 O O . VAL A 1 183 ? 16.931 2.893 -16.925 1.00 95.81 183 VAL A O 1
ATOM 1512 N N . GLU A 1 184 ? 15.958 2.284 -15.000 1.00 95.81 184 GLU A N 1
ATOM 1513 C CA . GLU A 1 184 ? 15.143 1.223 -15.612 1.00 95.81 184 GLU A CA 1
ATOM 1514 C C . GLU A 1 184 ? 14.158 1.756 -16.663 1.00 95.81 184 GLU A C 1
ATOM 1516 O O . GLU A 1 184 ? 13.938 1.119 -17.693 1.00 95.81 184 GLU A O 1
ATOM 1521 N N . ASN A 1 185 ? 13.594 2.954 -16.463 1.00 93.62 185 ASN A N 1
ATOM 1522 C CA . ASN A 1 185 ? 12.781 3.604 -17.497 1.00 93.62 185 ASN A CA 1
ATOM 1523 C C . ASN A 1 185 ? 13.601 3.844 -18.771 1.00 93.62 185 ASN A C 1
ATOM 1525 O O . ASN A 1 185 ? 13.120 3.533 -19.857 1.00 93.62 185 ASN A O 1
ATOM 1529 N N . ILE A 1 186 ? 14.812 4.400 -18.655 1.00 94.88 186 ILE A N 1
ATOM 1530 C CA . ILE A 1 186 ? 15.683 4.675 -19.808 1.00 94.88 186 ILE A CA 1
ATOM 1531 C C . ILE A 1 186 ? 16.002 3.375 -20.547 1.00 94.88 186 ILE A C 1
ATOM 1533 O O . ILE A 1 186 ? 15.760 3.298 -21.750 1.00 94.88 186 ILE A O 1
ATOM 1537 N N . HIS A 1 187 ? 16.438 2.337 -19.830 1.00 95.19 187 HIS A N 1
ATOM 1538 C CA . HIS A 1 187 ? 16.732 1.034 -20.428 1.00 95.19 187 HIS A CA 1
ATOM 1539 C C . HIS A 1 187 ? 15.517 0.404 -21.109 1.00 95.19 187 HIS A C 1
ATOM 1541 O O . HIS A 1 187 ? 15.642 -0.198 -22.175 1.00 95.19 187 HIS A O 1
ATOM 1547 N N . PHE A 1 188 ? 14.322 0.549 -20.537 1.00 93.69 188 PHE A N 1
ATOM 1548 C CA . PHE A 1 188 ? 13.100 0.088 -21.185 1.00 93.69 188 PHE A CA 1
ATOM 1549 C C . PHE A 1 188 ? 12.863 0.797 -22.523 1.00 93.69 188 PHE A C 1
ATOM 1551 O O . PHE A 1 188 ? 12.567 0.131 -23.515 1.00 93.69 188 PHE A O 1
ATOM 1558 N N . TRP A 1 189 ? 13.023 2.123 -22.578 1.00 92.94 189 TRP A N 1
ATOM 1559 C CA . TRP A 1 189 ? 12.859 2.880 -23.822 1.00 92.94 189 TRP A CA 1
ATOM 1560 C C . TRP A 1 189 ? 13.920 2.526 -24.864 1.00 92.94 189 TRP A C 1
ATOM 1562 O O . TRP A 1 189 ? 13.566 2.342 -26.024 1.00 92.94 189 TRP A O 1
ATOM 1572 N N . GLU A 1 190 ? 15.184 2.365 -24.470 1.00 94.25 190 GLU A N 1
ATOM 1573 C CA . GLU A 1 190 ? 16.269 1.947 -25.373 1.00 94.25 190 GLU A CA 1
ATOM 1574 C C . GLU A 1 190 ? 15.999 0.583 -26.022 1.00 94.25 190 GLU A C 1
ATOM 1576 O O . GLU A 1 190 ? 16.291 0.392 -27.197 1.00 94.25 190 GLU A O 1
ATOM 1581 N N . ASN A 1 191 ? 15.412 -0.355 -25.273 1.00 92.06 191 ASN A N 1
ATOM 1582 C CA . ASN A 1 191 ? 15.158 -1.720 -25.741 1.00 92.06 191 ASN A CA 1
ATOM 1583 C C . ASN A 1 191 ? 13.823 -1.899 -26.484 1.00 92.06 191 ASN A C 1
ATOM 1585 O O . ASN A 1 191 ? 13.584 -2.964 -27.055 1.00 92.06 191 ASN A O 1
ATOM 1589 N N . THR A 1 192 ? 12.926 -0.912 -26.431 1.00 89.69 192 THR A N 1
ATOM 1590 C CA . THR A 1 192 ? 11.593 -0.980 -27.061 1.00 89.69 192 THR A CA 1
ATOM 1591 C C . THR A 1 192 ? 11.389 0.026 -28.194 1.00 89.69 192 THR A C 1
ATOM 1593 O O . THR A 1 192 ? 10.331 -0.010 -28.829 1.00 89.69 192 THR A O 1
ATOM 1596 N N . SER A 1 193 ? 12.377 0.895 -28.446 1.00 65.88 193 SER A N 1
ATOM 1597 C CA . SER A 1 193 ? 12.400 1.847 -29.568 1.00 65.88 193 SER A CA 1
ATOM 1598 C C . SER A 1 193 ? 12.969 1.246 -30.850 1.00 65.88 193 SER A C 1
ATOM 1600 O O . SER A 1 193 ? 13.802 0.317 -30.762 1.00 65.88 193 SER A O 1
#

Solvent-accessible surface area (backbone atoms only — not comparable to full-atom values): 10960 Å² total; per-residue (Å²): 137,84,80,81,80,76,52,68,67,57,56,50,52,51,58,71,65,62,65,82,77,66,79,77,54,70,70,59,52,51,55,29,53,73,34,65,90,40,65,71,61,19,49,48,45,43,54,30,52,55,39,62,63,34,96,82,44,56,62,67,60,30,53,54,41,45,44,40,49,59,62,72,46,29,72,62,49,67,71,42,98,56,32,53,69,57,55,45,53,56,50,51,55,46,41,53,47,49,70,70,52,90,50,61,72,57,36,28,50,48,56,48,43,51,42,56,38,46,43,53,49,73,68,47,93,62,90,45,63,71,46,44,50,52,51,50,51,42,51,52,54,38,38,78,75,40,53,66,42,48,48,77,33,43,82,52,47,67,73,31,50,61,65,53,40,70,41,77,90,42,24,64,60,48,49,54,53,52,50,53,51,52,52,53,41,50,54,50,50,67,74,72,105

Nearest PDB structures (foldseek):
  6tl3-assembly1_A-2  TM=4.256E-01  e=3.231E-01  Homo sapiens
  6t80-assembly2_C  TM=4.024E-01  e=7.911E-01  Homo sapiens
  1o9d-assembly1_A-2  TM=3.888E-01  e=1.153E+00  Nicotiana tabacum

Foldseek 3Di:
DDDPPPDPVVVVVCVVVQQDDQDQDPLLVVLLVLCVVPVVLSVLSVVLRSLLSTPPRPLVSNLVSLLCVLPVVVVSLVPDPPNLSSNLVSLVSLLCSLQPPPDLVSVLSSLLSLLVSLQVQVPDPDDNPVSNVSSLVSNQVSCVRPLPSCLVNLVSLVVRLVVVLVPVVCVVVSVVSNVVSVVVNVVVVVVPD

Mean predicted aligned error: 6.71 Å

Sequence (193 aa):
MEEKFVSKALEANLAETRYKDIKIPPEHQAFINLSKKYYGINKRANDCIIEFHHPFSNKKFVTEELRNILLTDFWFYTGLDNVDEALTVPVRLMDDLLLSSDIPELKVMIIRTLFEFTFKLSSEEQDHSTLIHTVLNTLIKGFESDPRSFIMASKYMKRYLAVIAELPELKETIFKFTLAVYVENIHFWENTS